Protein AF-A0A392N2V5-F1 (afdb_monomer)

Radius of gyration: 16.99 Å; Cα contacts (8 Å, |Δi|>4): 206; chains: 1; bounding box: 39×29×47 Å

Solvent-accessible surface area (backbone atoms only — not comparable to full-atom values): 10256 Å² total; per-residue (Å²): 120,97,86,76,66,58,69,70,50,38,55,68,47,34,65,60,34,50,50,44,43,71,38,83,87,46,57,60,72,55,22,25,51,20,27,49,47,48,39,54,40,34,78,75,40,57,81,58,56,56,70,80,69,42,34,61,54,48,32,56,48,56,69,48,82,54,63,64,37,26,41,25,40,39,58,31,46,36,57,48,33,72,75,51,34,87,67,38,62,76,33,51,60,43,42,43,54,51,45,47,34,41,75,68,58,52,95,63,59,71,92,50,37,56,86,84,37,53,37,44,68,46,50,32,42,41,40,57,39,52,60,51,53,78,77,75,79,55,66,66,58,41,49,55,40,50,55,41,45,51,50,46,66,74,67,64,70,90,63,92,50,64,69,47,35,53,46,48,48,51,36,40,54,39,43,50,52,36,50,52,52,60,55,75,76,112

Structure (mmCIF, N/CA/C/O backbone):
data_AF-A0A392N2V5-F1
#
_entry.id   AF-A0A392N2V5-F1
#
loop_
_atom_site.group_PDB
_atom_site.id
_atom_site.type_symbol
_atom_site.label_atom_id
_atom_site.label_alt_id
_atom_site.label_comp_id
_atom_site.label_asym_id
_atom_site.label_entity_id
_atom_site.label_seq_id
_atom_site.pdbx_PDB_ins_code
_atom_site.Cartn_x
_atom_site.Cartn_y
_atom_site.Cartn_z
_atom_site.occupancy
_atom_site.B_iso_or_equiv
_atom_site.auth_seq_id
_atom_site.auth_comp_id
_atom_site.auth_asym_id
_atom_site.auth_atom_id
_atom_site.pdbx_PDB_model_num
ATOM 1 N N . VAL A 1 1 ? 6.500 -11.346 21.369 1.00 4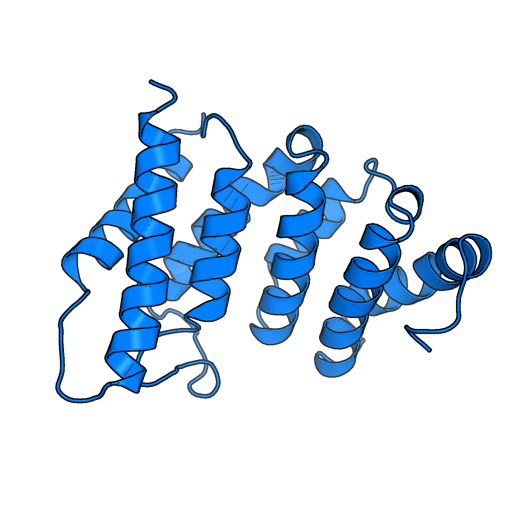3.78 1 VAL A N 1
ATOM 2 C CA . VAL A 1 1 ? 5.071 -11.030 21.633 1.00 43.78 1 VAL A CA 1
ATOM 3 C C . VAL A 1 1 ? 4.118 -11.628 20.586 1.00 43.78 1 VAL A C 1
ATOM 5 O O . VAL A 1 1 ? 3.138 -12.238 20.979 1.00 43.78 1 VAL A O 1
ATOM 8 N N . GLY A 1 2 ? 4.409 -11.581 19.275 1.00 42.94 2 GLY A N 1
ATOM 9 C CA . GLY A 1 2 ? 3.499 -12.073 18.212 1.00 42.94 2 GLY A CA 1
ATOM 10 C C . GLY A 1 2 ? 3.209 -13.589 18.116 1.00 42.94 2 GLY A C 1
ATOM 11 O O . GLY A 1 2 ? 2.444 -13.990 17.236 1.00 42.94 2 GLY A O 1
ATOM 12 N N . ASN A 1 3 ? 3.775 -14.423 18.999 1.00 52.38 3 ASN A N 1
ATOM 13 C CA . ASN A 1 3 ? 3.662 -15.888 18.927 1.00 52.38 3 ASN A CA 1
ATOM 14 C C . ASN A 1 3 ? 2.864 -16.535 20.079 1.00 52.38 3 ASN A C 1
ATOM 16 O O . ASN A 1 3 ? 2.634 -17.733 20.004 1.00 52.38 3 ASN A O 1
ATOM 20 N N . ILE A 1 4 ? 2.423 -15.786 21.104 1.00 56.72 4 ILE A N 1
ATOM 21 C CA . ILE A 1 4 ? 1.901 -16.382 22.361 1.00 56.72 4 ILE A CA 1
ATOM 22 C C . ILE A 1 4 ? 0.429 -16.020 22.663 1.00 56.72 4 ILE A C 1
ATOM 24 O O . ILE A 1 4 ? -0.243 -16.744 23.383 1.00 56.72 4 ILE A O 1
ATOM 28 N N . GLY A 1 5 ? -0.124 -14.949 22.089 1.00 54.75 5 GLY A N 1
ATOM 29 C CA . GLY A 1 5 ? -1.484 -14.508 22.422 1.00 54.75 5 GLY A CA 1
ATOM 30 C C . GLY A 1 5 ? -2.602 -15.254 21.685 1.00 54.75 5 GLY A C 1
ATOM 31 O O . GLY A 1 5 ? -2.575 -15.317 20.448 1.00 54.75 5 GLY A O 1
ATOM 32 N N . GLY A 1 6 ? -3.575 -15.771 22.445 1.00 71.81 6 GLY A N 1
ATOM 33 C CA . GLY A 1 6 ? -4.902 -16.186 21.968 1.00 71.81 6 GLY A CA 1
ATOM 34 C C . GLY A 1 6 ? -5.806 -14.993 21.611 1.00 71.81 6 GLY A C 1
ATOM 35 O O . GLY A 1 6 ? -5.334 -13.859 21.519 1.00 71.81 6 GLY A O 1
ATOM 36 N N . ARG A 1 7 ? -7.105 -15.245 21.399 1.00 78.31 7 ARG A N 1
ATOM 37 C CA . ARG A 1 7 ? -8.100 -14.244 20.961 1.00 78.31 7 ARG A CA 1
ATOM 38 C C . ARG A 1 7 ? -8.186 -13.023 21.895 1.00 78.31 7 ARG A C 1
ATOM 40 O O . ARG A 1 7 ? -8.035 -11.900 21.426 1.00 78.31 7 ARG A O 1
ATOM 47 N N . GLU A 1 8 ? -8.288 -13.252 23.202 1.00 80.00 8 GLU A N 1
ATOM 48 C CA . GLU A 1 8 ? -8.388 -12.203 24.238 1.00 80.00 8 GLU A CA 1
ATOM 49 C C . GLU A 1 8 ? -7.164 -11.274 24.273 1.00 80.00 8 GLU A C 1
ATOM 51 O O . GLU A 1 8 ? -7.268 -10.062 24.470 1.00 80.00 8 GLU A O 1
ATOM 56 N N . PHE A 1 9 ? -5.977 -11.836 24.030 1.00 79.56 9 PHE A N 1
ATOM 57 C CA . PHE A 1 9 ? -4.743 -11.058 23.955 1.00 79.56 9 PHE A CA 1
ATOM 58 C C . PHE A 1 9 ? -4.740 -10.134 22.733 1.00 79.56 9 PHE A C 1
ATOM 60 O O . PHE A 1 9 ? -4.271 -8.998 22.812 1.00 79.56 9 PHE A O 1
ATOM 67 N N . ALA A 1 10 ? -5.255 -10.612 21.595 1.00 81.31 10 ALA A N 1
ATOM 68 C CA . ALA A 1 10 ? -5.358 -9.805 20.386 1.00 81.31 10 ALA A CA 1
ATOM 69 C C . ALA A 1 10 ? -6.343 -8.642 20.563 1.00 81.31 10 ALA A C 1
ATOM 71 O O . ALA A 1 10 ? -6.026 -7.524 20.162 1.00 81.31 10 ALA A O 1
ATOM 72 N N . GLU A 1 11 ? -7.483 -8.896 21.204 1.00 85.38 11 GLU A N 1
ATOM 73 C CA . GLU A 1 11 ? -8.505 -7.885 21.507 1.00 85.38 11 GLU A CA 1
ATOM 74 C C . GLU A 1 11 ? -7.969 -6.817 22.465 1.00 85.38 11 GLU A C 1
ATOM 76 O O . GLU A 1 11 ? -8.145 -5.626 22.224 1.00 85.38 11 GLU A O 1
ATOM 81 N N . SER A 1 12 ? -7.219 -7.231 23.489 1.00 88.81 12 SER A N 1
ATOM 82 C CA . SER A 1 12 ? -6.655 -6.315 24.486 1.00 88.81 12 SER A CA 1
ATOM 83 C C . SER A 1 12 ? -5.531 -5.431 23.929 1.00 88.81 12 SER A C 1
ATOM 85 O O . SER A 1 12 ? -5.415 -4.269 24.306 1.00 88.81 12 SER A O 1
ATOM 87 N N . LEU A 1 13 ? -4.690 -5.957 23.028 1.00 90.69 13 LEU A N 1
ATOM 88 C CA . LEU A 1 13 ? -3.529 -5.231 22.493 1.00 90.69 13 LEU A CA 1
ATOM 89 C C . LEU A 1 13 ? -3.872 -4.334 21.291 1.00 90.69 13 LEU A C 1
ATOM 91 O O . LEU A 1 13 ? -3.158 -3.367 21.010 1.00 90.69 13 LEU A O 1
ATOM 95 N N . ALA A 1 14 ? -4.929 -4.660 20.544 1.00 92.75 14 ALA A N 1
ATOM 96 C CA . ALA A 1 14 ? -5.257 -3.961 19.308 1.00 92.75 14 ALA A CA 1
ATOM 97 C C . ALA A 1 14 ? -5.433 -2.439 19.481 1.00 92.75 14 ALA A C 1
ATOM 99 O O . ALA A 1 14 ? -4.819 -1.718 18.692 1.00 92.75 14 ALA A O 1
ATOM 100 N N . PRO A 1 15 ? -6.154 -1.912 20.493 1.00 94.38 15 PRO A N 1
ATOM 101 C CA . PRO A 1 15 ? -6.329 -0.467 20.661 1.00 94.38 15 PRO A CA 1
ATOM 102 C C . PRO A 1 15 ? -5.004 0.302 20.773 1.00 94.38 15 PRO A C 1
ATOM 104 O O . PRO A 1 15 ? -4.825 1.331 20.117 1.00 94.38 15 PRO A O 1
ATOM 107 N N . ASP A 1 16 ? -4.037 -0.227 21.526 1.00 95.44 16 ASP A N 1
ATOM 108 C CA . ASP A 1 16 ? -2.719 0.396 21.686 1.00 95.44 16 ASP A CA 1
ATOM 109 C C . ASP A 1 16 ? -1.913 0.367 20.387 1.00 95.44 16 ASP A C 1
ATOM 111 O O . ASP A 1 16 ? -1.288 1.359 20.001 1.00 95.44 16 ASP A O 1
ATOM 115 N N . VAL A 1 17 ? -1.956 -0.753 19.662 1.00 96.75 17 VAL A N 1
ATOM 116 C CA . VAL A 1 17 ? -1.282 -0.883 18.363 1.00 96.75 17 VAL A CA 1
ATOM 117 C C . VAL A 1 17 ? -1.879 0.089 17.344 1.00 96.75 17 VAL A C 1
ATOM 119 O O . VAL A 1 17 ? -1.135 0.749 16.616 1.00 96.75 17 VAL A O 1
ATOM 122 N N . GLN A 1 18 ? -3.205 0.221 17.314 1.00 95.75 18 GLN A N 1
ATOM 123 C CA . GLN A 1 18 ? -3.901 1.178 16.457 1.00 95.75 18 GLN A CA 1
ATOM 124 C C . GLN A 1 18 ? -3.504 2.619 16.799 1.00 95.75 18 GLN A C 1
ATOM 126 O O . GLN A 1 18 ? -3.165 3.392 15.902 1.00 95.75 18 GLN A O 1
ATOM 131 N N . LYS A 1 19 ? -3.456 2.968 18.089 1.00 96.12 19 LYS A N 1
ATOM 132 C CA . LYS A 1 19 ? -3.013 4.288 18.558 1.00 96.12 19 LYS A CA 1
ATOM 133 C C . LYS A 1 19 ? -1.583 4.604 18.113 1.00 96.12 19 LYS A C 1
ATOM 135 O O . LYS A 1 19 ? -1.325 5.702 17.623 1.00 96.12 19 LYS A O 1
ATOM 140 N N . LEU A 1 20 ? -0.663 3.646 18.233 1.00 97.62 20 LEU A N 1
ATOM 141 C CA . LEU A 1 20 ? 0.725 3.805 17.781 1.00 97.62 20 LEU A CA 1
ATOM 142 C C . LEU A 1 20 ? 0.836 3.993 16.263 1.00 97.62 20 LEU A C 1
ATOM 144 O O . LEU A 1 20 ? 1.689 4.750 15.807 1.00 97.62 20 LEU A O 1
ATOM 148 N N . LEU A 1 21 ? -0.002 3.311 15.479 1.00 97.75 21 LEU A N 1
ATOM 149 C CA . LEU A 1 21 ? -0.019 3.428 14.020 1.00 97.75 21 LEU A CA 1
ATOM 150 C C . LEU A 1 21 ? -0.546 4.793 13.552 1.00 97.75 21 LEU A C 1
ATOM 152 O O . LEU A 1 21 ? 0.035 5.406 12.651 1.00 97.75 21 LEU A O 1
ATOM 156 N N . LEU A 1 22 ? -1.634 5.262 14.164 1.00 95.75 22 LEU A N 1
ATOM 157 C CA . LEU A 1 22 ? -2.334 6.491 13.775 1.00 95.75 22 LEU A CA 1
ATOM 158 C C . LEU A 1 22 ? -1.672 7.761 14.318 1.00 95.75 22 LEU A C 1
ATOM 160 O O . LEU A 1 22 ? -1.885 8.844 13.782 1.00 95.75 22 LEU A O 1
ATOM 164 N N . SER A 1 23 ? -0.852 7.646 15.362 1.00 94.44 23 SER A N 1
ATOM 165 C CA . SER A 1 23 ? -0.162 8.794 15.942 1.00 94.44 23 SER A CA 1
ATOM 166 C C . SER A 1 23 ? 0.933 9.332 15.016 1.00 94.44 23 SER A C 1
ATOM 168 O O . SER A 1 23 ? 1.950 8.674 14.778 1.00 94.44 23 SER A O 1
ATOM 170 N N . SER A 1 24 ? 0.772 10.574 14.557 1.00 88.12 24 SER A N 1
ATOM 171 C CA . SER A 1 24 ? 1.775 11.289 13.756 1.00 88.12 24 SER A CA 1
ATOM 172 C C . SER A 1 24 ? 3.044 11.644 14.542 1.00 88.12 24 SER A C 1
ATOM 174 O O . SER A 1 24 ? 4.093 11.860 13.940 1.00 88.12 24 SER A O 1
ATOM 176 N N . SER A 1 25 ? 2.988 11.654 15.880 1.00 91.81 25 SER A N 1
ATOM 177 C CA . SER A 1 25 ? 4.157 11.885 16.741 1.00 91.81 25 SER A CA 1
ATOM 178 C C . SER A 1 25 ? 5.032 10.639 16.914 1.00 91.81 25 SER A C 1
ATOM 180 O O . SER A 1 25 ? 6.173 10.730 17.377 1.00 91.81 25 SER A O 1
ATOM 182 N N . CYS A 1 26 ? 4.532 9.457 16.539 1.00 95.25 26 CYS A N 1
ATOM 183 C CA . CYS A 1 26 ? 5.306 8.227 16.611 1.00 95.25 26 CYS A CA 1
ATOM 184 C C . CYS A 1 26 ? 6.351 8.163 15.493 1.00 95.25 26 CYS A C 1
ATOM 186 O O . CYS A 1 26 ? 6.078 8.428 14.323 1.00 95.25 26 CYS A O 1
ATOM 188 N N . ARG A 1 27 ? 7.562 7.715 15.848 1.00 96.94 27 ARG A N 1
ATOM 189 C CA . ARG A 1 27 ? 8.648 7.509 14.880 1.00 96.94 27 ARG A CA 1
ATOM 190 C C . ARG A 1 27 ? 8.198 6.547 13.767 1.00 96.94 27 ARG A C 1
ATOM 192 O O . ARG A 1 27 ? 7.590 5.521 14.091 1.00 96.94 27 ARG A O 1
ATOM 199 N N . PRO A 1 28 ? 8.587 6.763 12.495 1.00 96.88 28 PRO A N 1
ATOM 200 C CA . PRO A 1 28 ? 8.190 5.892 11.386 1.00 96.88 28 PRO A CA 1
ATOM 201 C C . PRO A 1 28 ? 8.480 4.406 11.623 1.00 96.88 28 PRO A C 1
ATOM 203 O O . PRO A 1 28 ? 7.663 3.554 11.292 1.00 96.88 28 PRO A O 1
ATOM 206 N N . LEU A 1 29 ? 9.606 4.071 12.263 1.00 96.94 29 LEU A N 1
ATOM 207 C CA . LEU A 1 29 ? 9.945 2.688 12.620 1.00 96.94 29 LEU A CA 1
ATOM 208 C C . LEU A 1 29 ? 8.887 2.022 13.519 1.00 96.94 29 LEU A C 1
ATOM 210 O O . LEU A 1 29 ? 8.590 0.840 13.347 1.00 96.94 29 LEU A O 1
ATOM 214 N N . VAL A 1 30 ? 8.324 2.766 14.475 1.00 98.06 30 VAL A N 1
ATOM 215 C CA . VAL A 1 30 ? 7.276 2.268 15.378 1.00 98.06 30 VAL A CA 1
ATOM 216 C C . VAL A 1 30 ? 5.986 2.061 14.598 1.00 98.06 30 VAL A C 1
ATOM 218 O O . VAL A 1 30 ? 5.392 0.993 14.697 1.00 98.06 30 VAL A O 1
ATOM 221 N N . ARG A 1 31 ? 5.608 3.023 13.751 1.00 98.31 31 ARG A N 1
ATOM 222 C CA . ARG A 1 31 ? 4.402 2.947 12.915 1.00 98.31 31 ARG A CA 1
ATOM 223 C C . ARG A 1 31 ? 4.455 1.769 11.935 1.00 98.31 31 ARG A C 1
ATOM 225 O O . ARG A 1 31 ? 3.492 1.016 11.845 1.00 98.31 31 ARG A O 1
ATOM 232 N N . LYS A 1 32 ? 5.617 1.517 11.314 1.00 98.00 32 LYS A N 1
ATOM 233 C CA . LYS A 1 32 ? 5.871 0.332 10.465 1.00 98.00 32 LYS A CA 1
ATOM 234 C C . LYS A 1 32 ? 5.591 -0.973 11.207 1.00 98.00 32 LYS A C 1
ATOM 236 O O . LYS A 1 32 ? 4.885 -1.853 10.714 1.00 98.00 32 LYS A O 1
ATOM 241 N N . LYS A 1 33 ? 6.140 -1.096 12.419 1.00 98.06 33 LYS A N 1
ATOM 242 C CA . LYS A 1 33 ? 5.932 -2.269 13.276 1.00 98.06 33 LYS A CA 1
ATOM 243 C C . LYS A 1 33 ? 4.486 -2.373 13.754 1.00 98.06 33 LYS A C 1
ATOM 245 O O . LYS A 1 33 ? 3.964 -3.480 13.796 1.00 98.06 33 LYS A O 1
ATOM 250 N N . ALA A 1 34 ? 3.840 -1.253 14.071 1.00 98.19 34 ALA A N 1
ATOM 251 C CA . ALA A 1 34 ? 2.447 -1.213 14.493 1.00 98.19 34 ALA A CA 1
ATOM 252 C C . ALA A 1 34 ? 1.502 -1.677 13.372 1.00 98.19 34 ALA A C 1
ATOM 254 O O . ALA A 1 34 ? 0.671 -2.540 13.625 1.00 98.19 34 ALA A O 1
ATOM 255 N N . ALA A 1 35 ? 1.690 -1.222 12.128 1.00 98.31 35 ALA A N 1
ATOM 256 C CA . ALA A 1 35 ? 0.912 -1.687 10.974 1.00 98.31 35 ALA A CA 1
ATOM 257 C C . ALA A 1 35 ? 1.029 -3.204 10.758 1.00 98.31 35 ALA A C 1
ATOM 259 O O . ALA A 1 35 ? 0.023 -3.896 10.616 1.00 98.31 35 ALA A O 1
ATOM 260 N N . LEU A 1 36 ? 2.251 -3.748 10.786 1.00 98.06 36 LEU A N 1
ATOM 261 C CA . LEU A 1 36 ? 2.466 -5.191 10.623 1.00 98.06 36 LEU A CA 1
ATOM 262 C C . LEU A 1 36 ? 1.986 -6.002 11.837 1.00 98.06 36 LEU A C 1
ATOM 264 O O . LEU A 1 36 ? 1.532 -7.136 11.678 1.00 98.06 36 LEU A O 1
ATOM 268 N N . CYS A 1 37 ? 2.063 -5.432 13.041 1.00 97.00 37 CYS A N 1
ATOM 269 C CA . CYS A 1 37 ? 1.490 -6.024 14.244 1.00 97.00 37 CYS A CA 1
ATOM 270 C C . CYS A 1 37 ? -0.036 -6.097 14.128 1.00 97.00 37 CYS A C 1
ATOM 272 O O . CYS A 1 37 ? -0.596 -7.175 14.293 1.00 97.00 37 CYS A O 1
ATOM 274 N N . LEU A 1 38 ? -0.693 -4.996 13.749 1.00 97.00 38 LEU A N 1
ATOM 275 C CA . LEU A 1 38 ? -2.139 -4.944 13.543 1.00 97.00 38 LEU A CA 1
ATOM 276 C C . LEU A 1 38 ? -2.580 -5.929 12.461 1.00 97.00 38 LEU A C 1
ATOM 278 O O . LEU A 1 38 ? -3.521 -6.677 12.680 1.00 97.00 38 LEU A O 1
ATOM 282 N N . LEU A 1 39 ? -1.841 -6.024 11.351 1.00 96.75 39 LEU A N 1
ATOM 283 C CA . LEU A 1 39 ? -2.058 -7.045 10.323 1.00 96.75 39 LEU A CA 1
ATOM 284 C C . LEU A 1 39 ? -1.993 -8.470 10.900 1.00 96.75 39 LEU A C 1
ATOM 286 O O . LEU A 1 39 ? -2.805 -9.327 10.549 1.00 96.75 39 LEU A O 1
ATOM 290 N N . ARG A 1 40 ? -1.023 -8.754 11.778 1.00 94.88 40 ARG A N 1
ATOM 291 C CA . ARG A 1 40 ? -0.899 -10.068 12.425 1.00 94.88 40 ARG A CA 1
ATOM 292 C C . ARG A 1 40 ? -2.053 -10.342 13.389 1.00 94.88 40 ARG A C 1
ATOM 294 O O . ARG A 1 40 ? -2.511 -11.482 13.422 1.00 94.88 40 ARG A O 1
ATOM 301 N N . LEU A 1 41 ? -2.495 -9.341 14.152 1.00 93.88 41 LEU A N 1
ATOM 302 C CA . LEU A 1 41 ? -3.652 -9.448 15.044 1.00 93.88 41 LEU A CA 1
ATOM 303 C C . LEU A 1 41 ? -4.933 -9.685 14.238 1.00 93.88 41 LEU A C 1
ATOM 305 O O . LEU A 1 41 ? -5.624 -10.662 14.497 1.00 93.88 41 LEU A O 1
ATOM 309 N N . TYR A 1 42 ? -5.167 -8.882 13.200 1.00 93.88 42 TYR A N 1
ATOM 310 C CA . TYR A 1 42 ? -6.316 -8.984 12.301 1.00 93.88 42 TYR A CA 1
ATOM 311 C C . TYR A 1 42 ? -6.433 -10.367 11.652 1.00 93.88 42 TYR A C 1
ATOM 313 O O . TYR A 1 42 ? -7.479 -11.000 11.702 1.00 93.88 42 TYR A O 1
ATOM 321 N N . ARG A 1 43 ? -5.327 -10.908 11.126 1.00 92.50 43 ARG A N 1
ATOM 322 C CA . ARG A 1 43 ? -5.313 -12.264 10.545 1.00 92.50 43 ARG A CA 1
ATOM 323 C C . ARG A 1 43 ? -5.637 -13.376 11.546 1.00 92.50 43 ARG A C 1
ATOM 325 O O . ARG A 1 43 ? -5.988 -14.469 11.121 1.00 92.50 43 ARG A O 1
ATOM 332 N N . LYS A 1 44 ? -5.437 -13.142 12.846 1.00 91.31 44 LYS A N 1
ATOM 333 C CA . LYS A 1 44 ? -5.792 -14.099 13.904 1.00 91.31 44 LYS A CA 1
ATOM 334 C C . LYS A 1 44 ? -7.216 -13.896 14.418 1.00 91.31 44 LYS A C 1
ATOM 336 O O . LYS A 1 44 ? -7.851 -14.870 14.799 1.00 91.31 44 LYS A O 1
ATOM 341 N N . ASN A 1 45 ? -7.665 -12.650 14.484 1.00 90.75 45 ASN A N 1
ATOM 342 C CA . ASN A 1 45 ? -8.979 -12.262 14.964 1.00 90.75 45 ASN A CA 1
ATOM 343 C C . ASN A 1 45 ? -9.445 -11.022 14.178 1.00 90.75 45 ASN A C 1
ATOM 345 O O . ASN A 1 45 ? -9.015 -9.918 14.518 1.00 90.75 45 ASN A O 1
ATOM 349 N N . PRO A 1 46 ? -10.272 -11.182 13.129 1.00 90.50 46 PRO A N 1
ATOM 350 C CA . PRO A 1 46 ? -10.742 -10.063 12.311 1.00 90.50 46 PRO A CA 1
ATOM 351 C C . PRO A 1 46 ? -11.472 -8.977 13.112 1.00 90.50 46 PRO A C 1
ATOM 353 O O . PRO A 1 46 ? -11.341 -7.798 12.788 1.00 90.50 46 PRO A O 1
ATOM 356 N N . ASP A 1 47 ? -12.129 -9.356 14.214 1.00 88.56 47 ASP A N 1
ATOM 357 C CA . ASP A 1 47 ? -12.934 -8.471 15.070 1.00 88.56 47 ASP A CA 1
ATOM 358 C C . ASP A 1 47 ? -12.114 -7.350 15.738 1.00 88.56 47 ASP A C 1
ATOM 360 O O . ASP A 1 47 ? -12.664 -6.352 16.200 1.00 88.56 47 ASP A O 1
ATOM 364 N N . VAL A 1 48 ? -10.779 -7.462 15.762 1.00 90.00 48 VAL A N 1
ATOM 365 C CA . VAL A 1 48 ? -9.896 -6.414 16.308 1.00 90.00 48 VAL A CA 1
ATOM 366 C C . VAL A 1 48 ? -9.865 -5.142 15.457 1.00 90.00 48 VAL A C 1
ATOM 368 O O . VAL A 1 48 ? -9.366 -4.110 15.909 1.00 90.00 48 VAL A O 1
ATOM 371 N N . VAL A 1 49 ? -10.357 -5.208 14.219 1.00 88.75 49 VAL A N 1
ATOM 372 C CA . VAL A 1 49 ? -10.515 -4.071 13.311 1.00 88.75 49 VAL A CA 1
ATOM 373 C C . VAL A 1 49 ? -11.999 -3.951 12.986 1.00 88.75 49 VAL A C 1
ATOM 375 O O . VAL A 1 49 ? -12.507 -4.657 12.122 1.00 88.75 49 VAL A O 1
ATOM 378 N N . ASN A 1 50 ? -12.695 -3.043 13.675 1.00 81.62 50 ASN A N 1
ATOM 379 C CA . ASN A 1 50 ? -14.061 -2.698 13.295 1.00 81.62 50 ASN A CA 1
ATOM 380 C C . ASN A 1 50 ? -14.033 -1.969 11.948 1.00 81.62 50 ASN A C 1
ATOM 382 O O . ASN A 1 50 ? -13.317 -0.979 11.806 1.00 81.62 50 ASN A O 1
ATOM 386 N N . VAL A 1 51 ? -14.801 -2.471 10.984 1.00 73.94 51 VAL A N 1
ATOM 387 C CA . VAL A 1 51 ? -14.971 -1.883 9.653 1.00 73.94 51 VAL A CA 1
ATOM 388 C C . VAL A 1 51 ? -15.415 -0.419 9.760 1.00 73.94 51 VAL A C 1
ATOM 390 O O . VAL A 1 51 ? -14.850 0.448 9.082 1.00 73.94 51 VAL A O 1
ATOM 393 N N . ASP A 1 52 ? -16.338 -0.129 10.681 1.00 73.19 52 ASP A N 1
ATOM 394 C CA . ASP A 1 52 ? -16.828 1.220 10.946 1.00 73.19 52 ASP A CA 1
ATOM 395 C C . ASP A 1 52 ? -15.701 2.105 11.500 1.00 73.19 52 ASP A C 1
ATOM 397 O O . ASP A 1 52 ? -15.129 1.869 12.569 1.00 73.19 52 ASP A O 1
ATOM 401 N N . GLY A 1 53 ? -15.350 3.144 10.742 1.00 80.12 53 GLY A N 1
ATOM 402 C CA . GLY A 1 53 ? -14.301 4.109 11.079 1.00 80.12 53 GLY A CA 1
ATOM 403 C C . GLY A 1 53 ? -12.879 3.698 10.681 1.00 80.12 53 GLY A C 1
ATOM 404 O O . GLY A 1 53 ? -12.010 4.570 10.585 1.00 80.12 53 GLY A O 1
ATOM 405 N N . TRP A 1 54 ? -12.605 2.419 10.387 1.00 90.38 54 TRP A N 1
ATOM 406 C CA . TRP A 1 54 ? -11.294 2.040 9.841 1.00 90.38 54 TRP A CA 1
ATOM 407 C C . TRP A 1 54 ? -11.128 2.375 8.368 1.00 90.38 54 TRP A C 1
ATOM 409 O O . TRP A 1 54 ? -9.996 2.597 7.949 1.00 90.38 54 TRP A O 1
ATOM 419 N N . ALA A 1 55 ? -12.210 2.475 7.599 1.00 92.25 55 ALA A N 1
ATOM 420 C CA . ALA A 1 55 ? -12.155 2.943 6.216 1.00 92.25 55 ALA A CA 1
ATOM 421 C C . ALA A 1 55 ? -11.443 4.305 6.094 1.00 92.25 55 ALA A C 1
ATOM 423 O O . ALA A 1 55 ? -10.444 4.427 5.382 1.00 92.25 55 ALA A O 1
ATOM 424 N N . ASP A 1 56 ? -11.884 5.300 6.868 1.00 93.25 56 ASP A N 1
ATOM 425 C CA . ASP A 1 56 ? -11.319 6.655 6.841 1.00 93.25 56 ASP A CA 1
ATOM 426 C C . ASP A 1 56 ? -9.889 6.701 7.378 1.00 93.25 56 ASP A C 1
ATOM 428 O O . ASP A 1 56 ? -9.005 7.325 6.789 1.00 93.25 56 ASP A O 1
ATOM 432 N N . ARG A 1 57 ? -9.632 5.994 8.484 1.00 95.88 57 ARG A N 1
ATOM 433 C CA . ARG A 1 57 ? -8.286 5.875 9.063 1.00 95.88 57 ARG A CA 1
ATOM 434 C C . ARG A 1 57 ? -7.315 5.217 8.085 1.00 95.88 57 ARG A C 1
ATOM 436 O O . ARG A 1 57 ? -6.166 5.641 7.981 1.00 95.88 57 ARG A O 1
ATOM 443 N N . MET A 1 58 ? -7.764 4.195 7.358 1.00 97.44 58 MET A N 1
ATOM 444 C CA . MET A 1 58 ? -6.962 3.535 6.336 1.00 97.44 58 MET A CA 1
ATOM 445 C C . MET A 1 58 ? -6.692 4.495 5.176 1.00 97.44 58 MET A C 1
ATOM 447 O O . MET A 1 58 ? -5.535 4.659 4.803 1.00 97.44 58 MET A O 1
ATOM 451 N N . ALA A 1 59 ? -7.702 5.212 4.678 1.00 96.50 59 ALA A N 1
ATOM 452 C CA . ALA A 1 59 ? -7.515 6.208 3.623 1.00 96.50 59 ALA A CA 1
ATOM 453 C C . ALA A 1 59 ? -6.484 7.287 4.015 1.00 96.50 59 ALA A C 1
ATOM 455 O O . ALA A 1 59 ? -5.621 7.625 3.206 1.00 96.50 59 ALA A O 1
ATOM 456 N N . GLN A 1 60 ? -6.505 7.760 5.268 1.00 96.31 60 GLN A N 1
ATOM 457 C CA . GLN A 1 60 ? -5.500 8.689 5.806 1.00 96.31 60 GLN A CA 1
ATOM 458 C C . GLN A 1 60 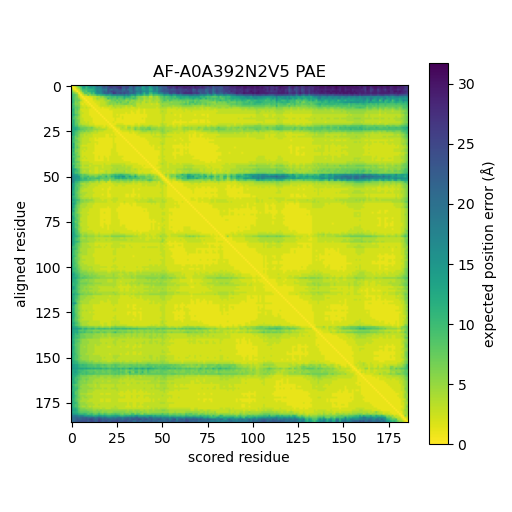? -4.092 8.076 5.854 1.00 96.31 60 GLN A C 1
ATOM 460 O O . GLN A 1 60 ? -3.119 8.724 5.474 1.00 96.31 60 GLN A O 1
ATOM 465 N N . LEU A 1 61 ? -3.955 6.811 6.271 1.00 97.62 61 LEU A N 1
ATOM 466 C CA . LEU A 1 61 ? -2.663 6.110 6.278 1.00 97.62 61 LEU A CA 1
ATOM 467 C C . LEU A 1 61 ? -2.072 5.915 4.870 1.00 97.62 61 LEU A C 1
ATOM 469 O O . LEU A 1 61 ? -0.864 5.703 4.748 1.00 97.62 61 LEU A O 1
ATOM 473 N N . LEU A 1 62 ? -2.890 5.968 3.815 1.00 98.06 62 LEU A N 1
ATOM 474 C CA . LEU A 1 62 ? -2.422 5.900 2.427 1.00 98.06 62 LEU A CA 1
ATOM 475 C C . LEU A 1 62 ? -1.899 7.244 1.894 1.00 98.06 62 LEU A C 1
ATOM 477 O O . LEU A 1 62 ? -1.240 7.259 0.857 1.00 98.06 62 LEU A O 1
ATOM 481 N N . ASP A 1 63 ? -2.116 8.352 2.611 1.00 95.88 63 ASP A N 1
ATOM 482 C CA . ASP A 1 63 ? -1.510 9.657 2.303 1.00 95.88 63 ASP A CA 1
ATOM 483 C C . ASP A 1 63 ? -0.085 9.811 2.885 1.00 95.88 63 ASP A C 1
ATOM 485 O O . ASP A 1 63 ? 0.558 10.852 2.715 1.00 95.88 63 ASP A O 1
ATOM 489 N N . GLU A 1 64 ? 0.442 8.780 3.554 1.00 95.06 64 GLU A N 1
ATOM 490 C CA . GLU A 1 64 ? 1.770 8.802 4.167 1.00 95.06 64 GLU A CA 1
ATOM 491 C C . GLU A 1 64 ? 2.899 9.081 3.163 1.00 95.06 64 GLU A C 1
ATOM 493 O O . GLU A 1 64 ? 2.997 8.495 2.076 1.00 95.06 64 GLU A O 1
ATOM 498 N N . ARG A 1 65 ? 3.809 9.976 3.567 1.00 94.00 65 ARG A N 1
ATOM 499 C CA . ARG A 1 65 ? 5.021 10.295 2.797 1.00 94.00 65 ARG A CA 1
ATOM 500 C C . ARG A 1 65 ? 6.162 9.323 3.081 1.00 94.00 65 ARG A C 1
ATOM 502 O O . ARG A 1 65 ? 6.934 9.033 2.173 1.00 94.00 65 ARG A O 1
ATOM 509 N N . ASP A 1 66 ? 6.269 8.796 4.306 1.00 96.75 66 ASP A N 1
ATOM 510 C CA . ASP A 1 66 ? 7.261 7.757 4.604 1.00 96.75 66 ASP A CA 1
ATOM 511 C C . ASP A 1 66 ? 6.862 6.459 3.892 1.00 96.75 66 ASP A C 1
ATOM 513 O O . ASP A 1 66 ? 5.903 5.781 4.269 1.00 96.75 66 ASP A O 1
ATOM 517 N N . LEU A 1 67 ? 7.624 6.098 2.857 1.00 97.69 67 LEU A N 1
ATOM 518 C CA . LEU A 1 67 ? 7.327 4.943 2.009 1.00 97.69 67 LEU A CA 1
ATOM 519 C C . LEU A 1 67 ? 7.368 3.614 2.765 1.00 97.69 67 LEU A C 1
ATOM 521 O O . LEU A 1 67 ? 6.697 2.664 2.367 1.00 97.69 67 LEU A O 1
ATOM 525 N N . GLY A 1 68 ? 8.099 3.523 3.875 1.00 97.94 68 GLY A N 1
ATOM 526 C CA . GLY A 1 68 ? 8.102 2.329 4.708 1.00 97.94 68 GLY A CA 1
ATOM 527 C C . GLY A 1 68 ? 6.810 2.194 5.510 1.00 97.94 68 GLY A C 1
ATOM 528 O O . GLY A 1 68 ? 6.260 1.094 5.572 1.00 97.94 68 GLY A O 1
ATOM 529 N N . VAL A 1 69 ? 6.307 3.293 6.088 1.00 98.31 69 VAL A N 1
ATOM 530 C CA . VAL A 1 69 ? 4.998 3.316 6.762 1.00 98.31 69 VAL A CA 1
ATOM 531 C C . VAL A 1 69 ? 3.928 2.979 5.735 1.00 98.31 69 VAL A C 1
ATOM 533 O O . VAL A 1 69 ? 3.189 2.019 5.940 1.00 98.31 69 VAL A O 1
ATOM 536 N N . LEU A 1 70 ? 3.939 3.648 4.580 1.00 98.56 70 LEU A N 1
ATOM 537 C CA . LEU A 1 70 ? 3.008 3.380 3.487 1.00 98.56 70 LEU A CA 1
ATOM 538 C C . LEU A 1 70 ? 3.053 1.914 3.022 1.00 98.56 70 LEU A C 1
ATOM 540 O O . LEU A 1 70 ? 2.010 1.292 2.867 1.00 98.56 70 LEU A O 1
ATOM 544 N N . THR A 1 71 ? 4.237 1.309 2.881 1.00 98.69 71 THR A N 1
ATOM 545 C CA . THR A 1 71 ? 4.383 -0.113 2.499 1.00 98.69 71 THR A CA 1
ATOM 546 C C . THR A 1 71 ? 3.784 -1.065 3.535 1.00 98.69 71 THR A C 1
ATOM 548 O O . THR A 1 71 ? 3.140 -2.064 3.185 1.00 98.69 71 THR A O 1
ATOM 551 N N . SER A 1 72 ? 3.980 -0.776 4.822 1.00 98.69 72 SER A N 1
ATOM 552 C CA . SER A 1 72 ? 3.392 -1.572 5.902 1.00 98.69 72 SER A CA 1
ATOM 553 C C . SER A 1 72 ? 1.870 -1.399 5.990 1.00 98.69 72 SER A C 1
ATOM 555 O O . SER A 1 72 ? 1.158 -2.397 6.091 1.00 98.69 72 SER A O 1
ATOM 557 N N . SER A 1 73 ? 1.372 -0.170 5.832 1.00 98.50 73 SER A N 1
ATOM 558 C CA . SER A 1 73 ? -0.050 0.178 5.752 1.00 98.50 73 SER A CA 1
ATOM 559 C C . SER A 1 73 ? -0.730 -0.463 4.543 1.00 98.50 73 SER A C 1
ATOM 561 O O . SER A 1 73 ? -1.808 -1.025 4.678 1.00 98.50 73 SER A O 1
ATOM 563 N N . MET A 1 74 ? -0.076 -0.487 3.379 1.00 98.75 74 MET A N 1
ATOM 564 C CA . MET A 1 74 ? -0.581 -1.168 2.184 1.00 98.75 74 MET A CA 1
ATOM 565 C C . MET A 1 74 ? -0.688 -2.683 2.404 1.00 98.75 74 MET A C 1
ATOM 567 O O . MET A 1 74 ? -1.620 -3.320 1.931 1.00 98.75 74 MET A O 1
ATOM 571 N N . SER A 1 75 ? 0.236 -3.278 3.168 1.00 98.62 75 SER A N 1
ATOM 572 C CA . SER A 1 75 ? 0.141 -4.701 3.529 1.00 98.62 75 SER A CA 1
ATOM 573 C C . SER A 1 75 ? -1.052 -4.991 4.446 1.00 98.62 75 SER A C 1
ATOM 575 O O . SER A 1 75 ? -1.639 -6.067 4.338 1.00 98.62 75 SER A O 1
ATOM 577 N N . LEU A 1 76 ? -1.400 -4.052 5.334 1.00 98.31 76 LEU A N 1
ATOM 578 C CA . LEU A 1 76 ? -2.628 -4.112 6.124 1.00 98.31 76 LEU A CA 1
ATOM 579 C C . LEU A 1 76 ? -3.859 -3.956 5.223 1.00 98.31 76 LEU A C 1
ATOM 581 O O . LEU A 1 76 ? -4.731 -4.818 5.273 1.00 9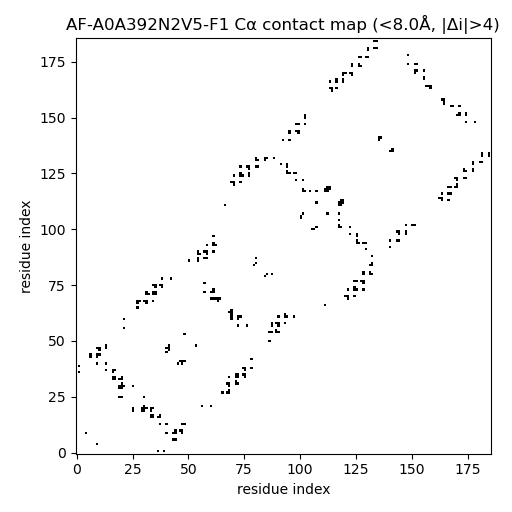8.31 76 LEU A O 1
ATOM 585 N N . LEU A 1 77 ? -3.884 -2.939 4.352 1.00 98.44 77 LEU A N 1
ATOM 586 C CA . LEU A 1 77 ? -4.978 -2.708 3.405 1.00 98.44 77 LEU A CA 1
ATOM 587 C C . LEU A 1 77 ? -5.277 -3.960 2.583 1.00 98.44 77 LEU A C 1
ATOM 589 O O . LEU A 1 77 ? -6.424 -4.376 2.558 1.00 98.44 77 LEU A O 1
ATOM 593 N N . VAL A 1 78 ? -4.261 -4.591 1.977 1.00 98.56 78 VAL A N 1
ATOM 594 C CA . VAL A 1 78 ? -4.426 -5.826 1.188 1.00 98.56 78 VAL A CA 1
ATOM 595 C C . VAL A 1 78 ? -5.193 -6.899 1.968 1.00 98.56 78 VAL A C 1
ATOM 597 O O . VAL A 1 78 ? -6.036 -7.572 1.391 1.00 98.56 78 VAL A O 1
ATOM 600 N N . ALA A 1 79 ? -4.929 -7.060 3.269 1.00 97.69 79 ALA A N 1
ATOM 601 C CA . ALA A 1 79 ? -5.659 -8.026 4.088 1.00 97.69 79 ALA A CA 1
ATOM 602 C C . ALA A 1 79 ? -7.101 -7.582 4.372 1.00 97.69 79 ALA A C 1
ATOM 604 O O . ALA A 1 79 ? -8.007 -8.406 4.310 1.00 97.69 79 ALA A O 1
ATOM 605 N N . LEU A 1 80 ? -7.319 -6.294 4.640 1.00 96.94 80 LEU A N 1
ATOM 606 C CA . LEU A 1 80 ? -8.652 -5.746 4.895 1.00 96.94 80 LEU A CA 1
ATOM 607 C C . LEU A 1 80 ? -9.556 -5.860 3.660 1.00 96.94 80 LEU A C 1
ATOM 609 O O . LEU A 1 80 ? -10.656 -6.400 3.751 1.00 96.94 80 LEU A O 1
ATOM 613 N N . VAL A 1 81 ? -9.072 -5.435 2.489 1.00 97.00 81 VAL A N 1
ATOM 614 C CA . VAL A 1 81 ? -9.856 -5.495 1.244 1.00 97.00 81 VAL A CA 1
ATOM 615 C C . VAL A 1 81 ? -10.065 -6.923 0.752 1.00 97.00 81 VAL A C 1
ATOM 617 O O . VAL A 1 81 ? -11.074 -7.191 0.113 1.00 97.00 81 VAL A O 1
ATOM 620 N N . SER A 1 82 ? -9.174 -7.858 1.107 1.00 95.94 82 SER A N 1
ATOM 621 C CA . SER A 1 82 ? -9.378 -9.280 0.802 1.00 95.94 82 SER A CA 1
ATOM 622 C C . SER A 1 82 ? -10.544 -9.914 1.554 1.00 95.94 82 SER A C 1
ATOM 624 O O . SER A 1 82 ? -11.038 -10.955 1.134 1.00 95.94 82 SER A O 1
ATOM 626 N N . ASN A 1 83 ? -10.975 -9.294 2.654 1.00 93.38 83 ASN A N 1
ATOM 627 C CA . ASN A 1 83 ? -12.088 -9.763 3.466 1.00 93.38 83 ASN A CA 1
ATOM 628 C C . ASN A 1 83 ? -13.364 -8.940 3.238 1.00 93.38 83 ASN A C 1
ATOM 630 O O . ASN A 1 83 ? -14.442 -9.513 3.186 1.00 93.38 83 ASN A O 1
ATOM 634 N N . GLN A 1 84 ? -13.252 -7.609 3.129 1.00 92.06 84 GLN A N 1
ATOM 635 C CA . GLN A 1 84 ? -14.401 -6.702 3.004 1.00 92.06 84 GLN A CA 1
ATOM 636 C C . GLN A 1 84 ? -14.049 -5.461 2.166 1.00 92.06 84 GLN A C 1
ATOM 638 O O . GLN A 1 84 ? -13.915 -4.361 2.700 1.00 92.06 84 GLN A O 1
ATOM 643 N N . HIS A 1 85 ? -13.884 -5.602 0.846 1.00 94.25 85 HIS A N 1
ATOM 644 C CA . HIS A 1 85 ? -13.517 -4.473 -0.029 1.00 94.25 85 HIS A CA 1
ATOM 645 C C . HIS A 1 85 ? -14.551 -3.331 -0.035 1.00 94.25 85 HIS A C 1
ATOM 647 O O . HIS A 1 85 ? -14.174 -2.173 -0.201 1.00 94.25 85 HIS A O 1
ATOM 653 N N . GLU A 1 86 ? -15.837 -3.636 0.181 1.00 94.38 86 GLU A N 1
ATOM 654 C CA . GLU A 1 86 ? -16.959 -2.683 0.092 1.00 94.38 86 GLU A CA 1
ATOM 655 C C . GLU A 1 86 ? -16.816 -1.487 1.041 1.00 94.38 86 GLU A C 1
ATOM 657 O O . GLU A 1 86 ? -17.283 -0.395 0.740 1.00 94.38 86 GLU A O 1
ATOM 662 N N . ALA A 1 87 ? -16.127 -1.663 2.167 1.00 94.62 87 ALA A N 1
ATOM 663 C CA . ALA A 1 87 ? -15.914 -0.586 3.124 1.00 94.62 87 ALA A CA 1
ATOM 664 C C . ALA A 1 87 ? -14.758 0.354 2.744 1.00 94.62 87 ALA A C 1
ATOM 666 O O . ALA A 1 87 ? -14.649 1.447 3.289 1.00 94.62 87 ALA A O 1
ATOM 667 N N . TYR A 1 88 ? -13.879 -0.043 1.821 1.00 96.44 88 TYR A N 1
ATOM 668 C CA . TYR A 1 88 ? -12.607 0.643 1.566 1.00 96.44 88 TYR A CA 1
ATOM 669 C C . TYR A 1 88 ? -12.541 1.322 0.194 1.00 96.44 88 TYR A C 1
ATOM 671 O O . TYR A 1 88 ? -11.449 1.617 -0.292 1.00 96.44 88 TYR A O 1
ATOM 679 N N . TRP A 1 89 ? -13.679 1.635 -0.432 1.00 95.62 89 TRP A N 1
ATOM 680 C CA . TRP A 1 89 ? -13.708 2.371 -1.706 1.00 95.62 89 TRP A CA 1
ATOM 681 C C . TRP A 1 89 ? -12.963 3.712 -1.645 1.00 95.62 89 TRP A C 1
ATOM 683 O O . TRP A 1 89 ? -12.304 4.094 -2.611 1.00 95.62 89 TRP A O 1
ATOM 693 N N . SER A 1 90 ? -12.965 4.388 -0.491 1.00 95.31 90 SER A N 1
ATOM 694 C CA . SER A 1 90 ? -12.204 5.628 -0.264 1.00 95.31 90 SER A CA 1
ATOM 695 C C . SER A 1 90 ? -10.680 5.452 -0.376 1.00 95.31 90 SER A C 1
ATOM 697 O O . SER A 1 90 ? -9.958 6.418 -0.635 1.00 95.31 90 SER A O 1
ATOM 699 N N . CYS A 1 91 ? -10.172 4.223 -0.232 1.00 97.56 91 CYS A N 1
ATOM 700 C CA . CYS A 1 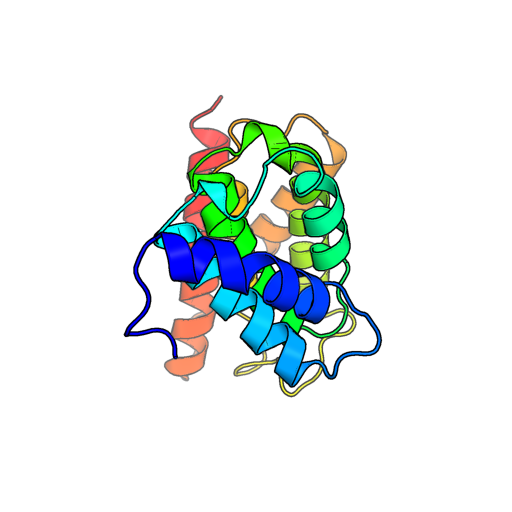91 ? -8.754 3.893 -0.378 1.00 97.56 91 CYS A CA 1
ATOM 701 C C . CYS A 1 91 ? -8.331 3.720 -1.844 1.00 97.56 91 CYS A C 1
ATOM 703 O O . CYS A 1 91 ? -7.171 3.964 -2.176 1.00 97.56 91 CYS A O 1
ATOM 705 N N . LEU A 1 92 ? -9.251 3.337 -2.734 1.00 97.69 92 LEU A N 1
ATOM 706 C CA . LEU A 1 92 ? -8.969 3.056 -4.144 1.00 97.69 92 LEU A CA 1
ATOM 707 C C . LEU A 1 92 ? -8.281 4.231 -4.870 1.00 97.69 92 LEU A C 1
ATOM 709 O O . LEU A 1 92 ? -7.184 4.026 -5.403 1.00 97.69 92 LEU A O 1
ATOM 713 N N . PRO A 1 93 ? -8.811 5.473 -4.856 1.00 97.62 93 PRO A N 1
ATOM 714 C CA . PRO A 1 93 ? -8.138 6.595 -5.516 1.00 97.62 93 PRO A CA 1
ATOM 715 C C . PRO A 1 93 ? -6.771 6.919 -4.888 1.00 97.62 93 PRO A C 1
ATOM 717 O O . PRO A 1 93 ? -5.860 7.378 -5.579 1.00 97.62 93 PRO A O 1
ATOM 720 N N . LYS A 1 94 ? -6.570 6.628 -3.594 1.00 98.31 94 LYS A N 1
ATOM 721 C CA . LYS A 1 94 ? -5.271 6.797 -2.914 1.00 98.31 94 LYS A CA 1
ATOM 722 C C . LYS A 1 94 ? -4.234 5.780 -3.398 1.00 98.31 94 LYS A C 1
ATOM 724 O O . LYS A 1 94 ? -3.063 6.130 -3.571 1.00 98.31 94 LYS A O 1
ATOM 729 N N . CYS A 1 95 ? -4.654 4.542 -3.663 1.00 98.62 95 CYS A N 1
ATOM 730 C CA . CYS A 1 95 ? -3.811 3.512 -4.269 1.00 98.62 95 CYS A CA 1
ATOM 731 C C . CYS A 1 95 ? -3.354 3.928 -5.674 1.00 98.62 95 CYS A C 1
ATOM 733 O O . CYS A 1 95 ? -2.159 3.875 -5.964 1.00 98.62 95 CYS A O 1
ATOM 735 N N . VAL A 1 96 ? -4.270 4.413 -6.519 1.00 98.38 96 VAL A N 1
ATOM 736 C CA . VAL A 1 96 ? -3.929 4.890 -7.872 1.00 98.38 96 VAL A CA 1
ATOM 737 C C . VAL A 1 96 ? -2.958 6.070 -7.812 1.00 98.38 96 VAL A C 1
ATOM 739 O O . VAL A 1 96 ? -1.902 6.021 -8.440 1.00 98.38 96 VAL A O 1
ATOM 742 N N . LYS A 1 97 ? -3.221 7.064 -6.956 1.00 98.19 97 LYS A N 1
ATOM 743 C CA . LYS A 1 97 ? -2.313 8.202 -6.742 1.00 98.19 97 LYS A CA 1
ATOM 744 C C . LYS A 1 97 ? -0.917 7.775 -6.272 1.00 98.19 97 LYS A C 1
ATOM 746 O O . LYS A 1 97 ? 0.093 8.361 -6.664 1.00 98.19 97 LYS A O 1
ATOM 751 N N . THR A 1 98 ? -0.840 6.744 -5.428 1.00 98.50 98 THR A N 1
ATOM 752 C CA . THR A 1 98 ? 0.438 6.164 -4.988 1.00 98.50 98 THR A CA 1
ATOM 753 C C . THR A 1 98 ? 1.205 5.564 -6.164 1.00 98.50 98 THR A C 1
ATOM 755 O O . THR A 1 98 ? 2.405 5.810 -6.299 1.00 98.50 98 THR A O 1
ATOM 758 N N . LEU A 1 99 ? 0.522 4.814 -7.032 1.00 98.62 99 LEU A N 1
ATOM 759 C CA . LEU A 1 99 ? 1.115 4.241 -8.240 1.00 98.62 99 LEU A CA 1
ATOM 760 C C . LEU A 1 99 ? 1.578 5.322 -9.224 1.00 98.62 99 LEU A C 1
ATOM 762 O O . LEU A 1 99 ? 2.692 5.222 -9.727 1.00 98.62 99 LEU A O 1
ATOM 766 N N . GLU A 1 100 ? 0.797 6.384 -9.439 1.00 97.94 100 GLU A N 1
ATOM 767 C CA . GLU A 1 100 ? 1.196 7.522 -10.282 1.00 97.94 100 GLU A CA 1
ATOM 768 C C . GLU A 1 100 ? 2.488 8.174 -9.785 1.00 97.94 100 GLU A C 1
ATOM 770 O O . GLU A 1 100 ? 3.419 8.391 -10.566 1.00 97.94 100 GLU A O 1
ATOM 775 N N . ARG A 1 101 ? 2.574 8.435 -8.473 1.00 97.31 101 ARG A N 1
ATOM 776 C CA . ARG A 1 101 ? 3.769 9.009 -7.842 1.00 97.31 101 ARG A CA 1
ATOM 777 C C . ARG A 1 101 ? 5.002 8.132 -8.076 1.00 97.31 101 ARG A C 1
ATOM 779 O O 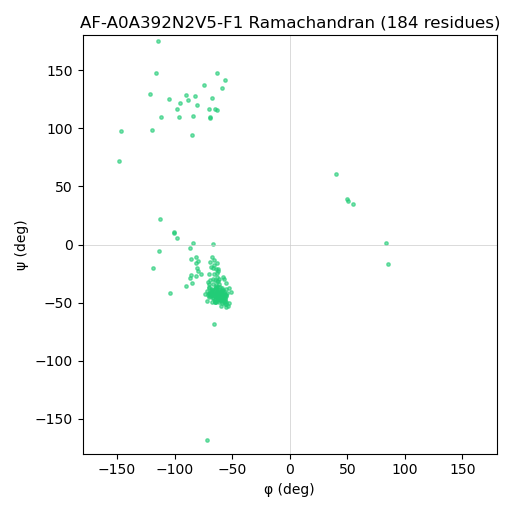. ARG A 1 101 ? 6.056 8.639 -8.453 1.00 97.31 101 ARG A O 1
ATOM 786 N N . LEU A 1 102 ? 4.866 6.817 -7.892 1.00 97.81 102 LEU A N 1
ATOM 787 C CA . LEU A 1 102 ? 5.953 5.852 -8.093 1.00 97.81 102 LEU A CA 1
ATOM 788 C C . LEU A 1 102 ? 6.355 5.729 -9.568 1.00 97.81 102 LEU A C 1
ATOM 790 O O . LEU A 1 102 ? 7.542 5.756 -9.882 1.00 97.81 102 LEU A O 1
ATOM 794 N N . ALA A 1 103 ? 5.386 5.660 -10.481 1.00 95.56 103 ALA A N 1
ATOM 795 C CA . ALA A 1 103 ? 5.621 5.515 -11.916 1.00 95.56 103 ALA A CA 1
ATOM 796 C C . ALA A 1 103 ? 6.299 6.750 -12.538 1.00 95.56 103 ALA A C 1
ATOM 798 O O . ALA A 1 103 ? 7.065 6.633 -13.501 1.00 95.56 103 ALA A O 1
ATOM 799 N N . ARG A 1 104 ? 6.044 7.939 -11.974 1.00 94.88 104 ARG A N 1
ATOM 800 C CA . ARG A 1 104 ? 6.700 9.206 -12.338 1.00 94.88 104 ARG A CA 1
ATOM 801 C C . ARG A 1 104 ? 8.013 9.447 -11.585 1.00 94.88 104 ARG A C 1
ATOM 803 O O . ARG A 1 104 ? 8.677 10.439 -11.861 1.00 94.88 104 ARG A O 1
ATOM 810 N N . ASN A 1 105 ? 8.390 8.553 -10.665 1.00 94.94 105 ASN A N 1
ATOM 811 C CA . ASN A 1 105 ? 9.519 8.721 -9.748 1.00 94.94 105 ASN A CA 1
ATOM 812 C C . ASN A 1 105 ? 9.494 10.078 -9.012 1.00 94.94 105 ASN A C 1
ATOM 814 O O . ASN A 1 105 ? 10.518 10.740 -8.851 1.00 94.94 105 ASN A O 1
ATOM 818 N N . GLN A 1 106 ? 8.301 10.518 -8.610 1.00 95.38 106 GLN A N 1
ATOM 819 C CA . GLN A 1 106 ? 8.089 11.814 -7.978 1.00 95.38 106 GLN A CA 1
ATOM 820 C C . GLN A 1 106 ? 8.262 11.701 -6.460 1.00 95.38 106 GLN A C 1
ATOM 822 O O . GLN A 1 106 ? 7.572 10.911 -5.818 1.00 95.38 106 GLN A O 1
ATOM 827 N N . ASP A 1 107 ? 9.149 12.517 -5.887 1.00 93.12 107 ASP A N 1
ATOM 828 C CA . ASP A 1 107 ? 9.408 12.583 -4.441 1.00 93.12 107 ASP A CA 1
ATOM 829 C C . ASP A 1 107 ? 9.778 11.222 -3.811 1.00 93.12 107 ASP A C 1
ATOM 831 O O . ASP A 1 107 ? 9.400 10.927 -2.675 1.00 93.12 107 ASP A O 1
ATOM 835 N N . ILE A 1 108 ? 10.498 10.369 -4.552 1.00 96.88 108 ILE A N 1
ATOM 836 C CA . ILE A 1 108 ? 10.932 9.047 -4.080 1.00 96.88 108 ILE A CA 1
ATOM 837 C C . ILE A 1 108 ? 12.377 9.127 -3.572 1.00 96.88 108 ILE A C 1
ATOM 839 O O . ILE A 1 108 ? 13.285 9.384 -4.364 1.00 96.88 108 ILE A O 1
ATOM 843 N N . PRO A 1 109 ? 12.626 8.881 -2.273 1.00 95.81 109 PRO A N 1
ATOM 844 C CA . PRO A 1 109 ? 13.981 8.855 -1.743 1.00 95.81 109 PRO A CA 1
ATOM 845 C C . PRO A 1 109 ? 14.826 7.731 -2.359 1.00 95.81 109 PRO A C 1
ATOM 847 O O . PRO A 1 109 ? 14.326 6.644 -2.678 1.00 95.81 109 PRO A O 1
ATOM 850 N N . GLN A 1 110 ? 16.130 7.971 -2.494 1.00 95.62 110 GLN A N 1
ATOM 851 C CA . GLN A 1 110 ? 17.054 7.035 -3.138 1.00 95.62 110 GLN A CA 1
ATOM 852 C C . GLN A 1 110 ? 17.123 5.687 -2.403 1.00 95.62 110 GLN A C 1
ATOM 854 O O . GLN A 1 110 ? 17.241 4.644 -3.041 1.00 95.62 110 GLN A O 1
ATOM 859 N N . GLU A 1 111 ? 16.989 5.681 -1.076 1.00 96.06 111 GLU A N 1
ATOM 860 C CA . GLU A 1 111 ? 16.974 4.470 -0.250 1.00 96.06 111 GLU A CA 1
ATOM 861 C C . GLU A 1 111 ? 15.751 3.570 -0.499 1.00 96.06 111 GLU A C 1
ATOM 863 O O . GLU A 1 111 ? 15.769 2.387 -0.163 1.00 96.06 111 GLU A O 1
ATOM 868 N N . TYR A 1 112 ? 14.702 4.110 -1.125 1.00 97.38 112 TYR A N 1
ATOM 869 C CA . TYR A 1 112 ? 13.515 3.373 -1.558 1.00 97.38 112 TYR A CA 1
ATOM 870 C C . TYR A 1 112 ? 13.537 3.044 -3.056 1.00 97.38 112 TYR A C 1
ATOM 872 O O . TYR A 1 112 ? 12.535 2.580 -3.608 1.00 97.38 112 TYR A O 1
ATOM 880 N N . THR A 1 113 ? 14.678 3.246 -3.714 1.00 97.38 113 THR A N 1
ATOM 881 C CA . THR A 1 113 ? 14.907 2.890 -5.112 1.00 97.38 113 THR A CA 1
ATOM 882 C C . THR A 1 113 ? 15.782 1.640 -5.196 1.00 97.38 113 THR A C 1
ATOM 884 O O . THR A 1 113 ? 16.886 1.595 -4.661 1.00 97.38 113 THR A O 1
ATOM 887 N N . TYR A 1 114 ? 15.312 0.612 -5.903 1.00 97.38 114 TYR A N 1
ATOM 888 C CA . TYR A 1 114 ? 16.018 -0.661 -6.063 1.00 97.38 114 TYR A CA 1
ATOM 889 C C . TYR A 1 114 ? 16.478 -0.835 -7.513 1.00 97.38 114 TYR A C 1
ATOM 891 O O . TYR A 1 114 ? 15.655 -0.992 -8.410 1.00 97.38 114 TYR A O 1
ATOM 899 N N . TYR A 1 115 ? 17.790 -0.757 -7.767 1.00 95.38 115 TYR A N 1
ATOM 900 C CA . TYR A 1 115 ? 18.377 -0.760 -9.123 1.00 95.38 115 TYR A CA 1
ATOM 901 C C . TYR A 1 115 ? 17.735 0.257 -10.094 1.00 95.38 115 TYR A C 1
ATOM 903 O O . TYR A 1 115 ? 17.565 -0.011 -11.286 1.00 95.38 115 TYR A O 1
ATOM 911 N N . GLY A 1 116 ? 17.376 1.436 -9.579 1.00 93.56 116 GLY A N 1
ATOM 912 C CA . GLY A 1 116 ? 16.702 2.493 -10.342 1.00 93.56 116 GLY A CA 1
ATOM 913 C C . GLY A 1 116 ? 15.180 2.340 -10.440 1.00 93.56 116 GLY A C 1
ATOM 914 O O . GLY A 1 116 ? 14.540 3.174 -11.066 1.00 93.56 116 GLY A O 1
ATOM 915 N N . ILE A 1 117 ? 14.596 1.304 -9.828 1.00 96.62 117 ILE A N 1
ATOM 916 C CA . ILE A 1 117 ? 13.148 1.069 -9.806 1.00 96.62 117 ILE A CA 1
ATOM 917 C C . ILE A 1 117 ? 12.555 1.658 -8.513 1.00 96.62 117 ILE A C 1
ATOM 919 O O . ILE A 1 117 ? 12.962 1.233 -7.425 1.00 96.62 117 ILE A O 1
ATOM 923 N N . PRO A 1 118 ? 11.593 2.595 -8.588 1.00 97.62 118 PRO A N 1
ATOM 924 C CA . PRO A 1 118 ? 10.996 3.221 -7.406 1.00 97.62 118 PRO A CA 1
ATOM 925 C C . PRO A 1 118 ? 10.122 2.238 -6.614 1.00 97.62 118 PRO A C 1
ATOM 927 O O . PRO A 1 118 ? 9.050 1.852 -7.067 1.00 97.62 118 PRO A O 1
ATOM 930 N N . SER A 1 119 ? 10.556 1.822 -5.422 1.00 98.06 119 SER A N 1
ATOM 931 C CA . SER A 1 119 ? 9.799 0.970 -4.481 1.00 98.06 119 SER A CA 1
ATOM 932 C C . SER A 1 119 ? 9.001 -0.178 -5.132 1.00 98.06 119 SER A C 1
ATOM 934 O O . SER A 1 119 ? 7.776 -0.233 -4.978 1.00 98.06 119 SER A O 1
ATOM 936 N N . PRO A 1 120 ? 9.652 -1.129 -5.830 1.00 98.25 120 PRO A N 1
ATOM 937 C CA . PRO A 1 120 ? 8.955 -2.170 -6.597 1.00 98.25 120 PRO A CA 1
ATOM 938 C C . PRO A 1 120 ? 7.954 -2.972 -5.749 1.00 98.25 120 PRO A C 1
ATOM 940 O O . PRO A 1 120 ? 6.840 -3.249 -6.183 1.00 98.25 120 PRO A O 1
ATOM 943 N N . TRP A 1 121 ? 8.288 -3.273 -4.492 1.00 98.31 121 TRP A N 1
ATOM 944 C CA . TRP A 1 121 ? 7.389 -4.008 -3.595 1.00 98.31 121 TRP A CA 1
ATOM 945 C C . TRP A 1 121 ? 6.153 -3.216 -3.164 1.00 98.31 121 TRP A C 1
ATOM 947 O O . TRP A 1 121 ? 5.107 -3.819 -2.919 1.00 98.31 121 TRP A O 1
ATOM 957 N N . LEU A 1 122 ? 6.248 -1.887 -3.061 1.00 98.75 122 LEU A N 1
A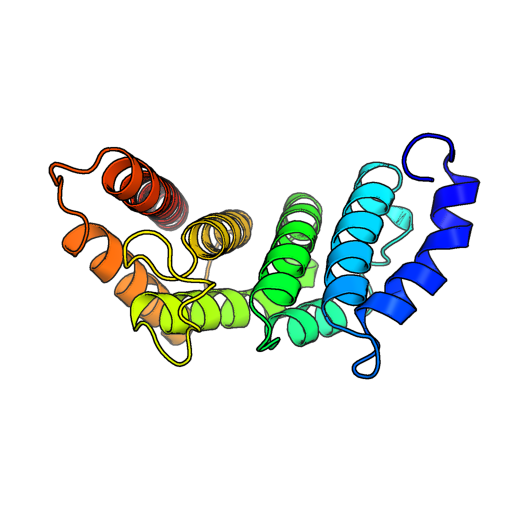TOM 958 C CA . LEU A 1 122 ? 5.078 -1.050 -2.801 1.00 98.75 122 LEU A CA 1
ATOM 959 C C . LEU A 1 122 ? 4.165 -1.040 -4.029 1.00 98.75 122 LEU A C 1
ATOM 961 O O . LEU A 1 122 ? 2.959 -1.203 -3.865 1.00 98.75 122 LEU A O 1
ATOM 965 N N . GLN A 1 123 ? 4.728 -0.929 -5.239 1.00 98.75 123 GLN A N 1
ATOM 966 C CA . GLN A 1 123 ? 3.957 -1.013 -6.485 1.00 98.75 123 GLN A CA 1
ATOM 967 C C . GLN A 1 123 ? 3.167 -2.326 -6.558 1.00 98.75 123 GLN A C 1
ATOM 969 O O . GLN A 1 123 ? 1.946 -2.297 -6.700 1.00 98.75 123 GLN A O 1
ATOM 974 N N . VAL A 1 124 ? 3.839 -3.465 -6.344 1.00 98.81 124 VAL A N 1
ATOM 975 C CA . VAL A 1 124 ? 3.206 -4.797 -6.334 1.00 98.81 124 VAL A CA 1
ATOM 976 C C . VAL A 1 124 ? 2.076 -4.878 -5.303 1.00 98.81 124 VAL A C 1
ATOM 978 O O . VAL A 1 124 ? 0.959 -5.266 -5.627 1.00 98.81 124 VAL A O 1
ATOM 981 N N . LYS A 1 125 ? 2.318 -4.458 -4.055 1.00 98.69 125 LYS A N 1
ATOM 982 C CA . LYS A 1 125 ? 1.283 -4.484 -3.004 1.00 98.69 125 LYS A CA 1
ATOM 983 C C . LYS A 1 125 ? 0.089 -3.592 -3.328 1.00 98.69 125 LYS A C 1
ATOM 985 O O . LYS A 1 125 ? -1.037 -3.949 -3.001 1.00 98.69 125 LYS A O 1
ATOM 990 N N . THR A 1 126 ? 0.340 -2.444 -3.947 1.00 98.81 126 THR A N 1
ATOM 991 C CA . THR A 1 126 ? -0.711 -1.482 -4.285 1.00 98.81 126 THR A CA 1
ATOM 992 C C . THR A 1 126 ? -1.589 -2.023 -5.409 1.00 98.81 126 THR A C 1
ATOM 994 O O . THR A 1 126 ? -2.809 -1.993 -5.290 1.00 98.81 126 THR A O 1
ATOM 997 N N . MET A 1 127 ? -0.989 -2.612 -6.449 1.00 98.69 127 MET A N 1
ATOM 998 C CA . MET A 1 127 ? -1.737 -3.287 -7.516 1.00 98.69 127 MET A CA 1
ATOM 999 C C . MET A 1 127 ? -2.507 -4.505 -6.996 1.00 98.69 127 MET A C 1
ATOM 1001 O O . MET A 1 127 ? -3.665 -4.688 -7.362 1.00 98.69 127 MET A O 1
ATOM 1005 N N . ARG A 1 128 ? -1.927 -5.275 -6.066 1.00 98.56 128 ARG A N 1
ATOM 1006 C CA . ARG A 1 128 ? -2.635 -6.373 -5.396 1.00 98.56 128 ARG A CA 1
ATOM 1007 C C . ARG A 1 128 ? -3.866 -5.895 -4.627 1.00 98.56 128 ARG A C 1
ATOM 1009 O O . ARG A 1 128 ? -4.881 -6.576 -4.648 1.00 98.56 128 ARG A O 1
ATOM 1016 N N . ALA A 1 129 ? -3.787 -4.756 -3.936 1.00 98.50 129 ALA A N 1
ATOM 1017 C CA . ALA A 1 129 ? -4.945 -4.190 -3.244 1.00 98.50 129 ALA A CA 1
ATOM 1018 C C . ALA A 1 129 ? -6.055 -3.804 -4.235 1.00 98.50 129 ALA A C 1
ATOM 1020 O O . ALA A 1 129 ? -7.224 -4.076 -3.978 1.00 98.50 129 ALA A O 1
ATOM 1021 N N . LEU A 1 130 ? -5.683 -3.223 -5.381 1.00 98.19 130 LEU A N 1
ATOM 1022 C CA . LEU A 1 130 ? -6.628 -2.822 -6.427 1.00 98.19 130 LEU A CA 1
ATOM 1023 C C . LEU A 1 130 ? -7.383 -4.010 -7.049 1.00 98.19 130 LEU A C 1
ATOM 1025 O O . LEU A 1 130 ? -8.546 -3.850 -7.395 1.00 98.19 130 LEU A O 1
ATOM 1029 N N . GLN A 1 131 ? -6.772 -5.198 -7.125 1.00 97.62 131 GLN A N 1
ATOM 1030 C CA . GLN A 1 131 ? -7.422 -6.416 -7.645 1.00 97.62 131 GLN A CA 1
ATOM 1031 C C . GLN A 1 131 ? -8.598 -6.921 -6.786 1.00 97.62 131 GLN A C 1
ATOM 1033 O O . GLN A 1 131 ? -9.352 -7.770 -7.242 1.00 97.62 131 GLN A O 1
ATOM 1038 N N . TYR A 1 132 ? -8.783 -6.433 -5.555 1.00 97.38 132 TYR A N 1
ATOM 1039 C CA . TYR A 1 132 ? -9.950 -6.807 -4.739 1.00 97.38 132 TYR A CA 1
ATOM 1040 C C . TYR A 1 132 ? -11.186 -5.952 -5.012 1.00 97.38 132 TYR A C 1
ATOM 1042 O O . TYR A 1 132 ? -12.276 -6.301 -4.570 1.00 97.38 132 TYR A O 1
ATOM 1050 N N . PHE A 1 133 ? -11.035 -4.837 -5.726 1.00 95.69 133 PHE A N 1
ATOM 1051 C CA . PHE A 1 133 ? -12.167 -4.010 -6.118 1.00 95.69 133 PHE A CA 1
ATOM 1052 C C . PHE A 1 133 ? -12.689 -4.492 -7.471 1.00 95.69 133 PHE A C 1
ATOM 1054 O O . PHE A 1 133 ? -11.887 -4.614 -8.398 1.00 95.69 133 PHE A O 1
ATOM 1061 N N . PRO A 1 134 ? -13.999 -4.752 -7.623 1.00 91.12 134 PRO A N 1
ATOM 1062 C CA . PRO A 1 134 ? -14.545 -5.217 -8.890 1.00 91.12 134 PRO A CA 1
ATOM 1063 C C . PRO A 1 134 ? -14.413 -4.128 -9.964 1.00 91.12 134 PRO A C 1
ATOM 1065 O O . PRO A 1 134 ? -13.591 -4.226 -10.868 1.00 91.12 134 PRO A O 1
ATOM 1068 N N . THR A 1 135 ? -15.146 -3.026 -9.845 1.00 89.56 135 THR A N 1
ATOM 1069 C CA . THR A 1 135 ? -15.197 -2.020 -10.912 1.00 89.56 135 THR A CA 1
ATOM 1070 C C . THR A 1 135 ? -14.727 -0.663 -10.408 1.00 89.56 135 THR A C 1
ATOM 1072 O O . THR A 1 135 ? -15.207 -0.155 -9.400 1.00 89.56 135 THR A O 1
ATOM 1075 N N . ILE A 1 136 ? -13.791 -0.042 -11.132 1.00 90.62 136 ILE A N 1
ATOM 1076 C CA . ILE A 1 136 ? -13.379 1.346 -10.888 1.00 90.62 136 ILE A CA 1
ATOM 1077 C C . ILE A 1 136 ? -14.350 2.261 -11.626 1.00 90.62 136 ILE A C 1
ATOM 1079 O O . ILE A 1 136 ? -14.169 2.505 -12.818 1.00 90.62 136 ILE A O 1
ATOM 1083 N N . GLU A 1 137 ? -15.390 2.739 -10.951 1.00 89.00 137 GLU A N 1
ATOM 1084 C CA . GLU A 1 137 ? -16.451 3.543 -11.572 1.00 89.00 137 GLU A CA 1
ATOM 1085 C C . GLU A 1 137 ? -15.970 4.923 -12.030 1.00 89.00 137 GLU A C 1
ATOM 1087 O O . GLU A 1 137 ? -16.273 5.321 -13.154 1.00 89.00 137 GLU A O 1
ATOM 1092 N N . ASP A 1 138 ? -15.173 5.614 -11.207 1.00 94.25 138 ASP A N 1
ATOM 1093 C CA . ASP A 1 138 ? -14.689 6.962 -11.516 1.00 94.25 138 ASP A CA 1
ATOM 1094 C C . ASP A 1 138 ? -13.799 6.971 -12.779 1.00 94.25 138 ASP A C 1
ATOM 1096 O O . ASP A 1 138 ? -12.705 6.385 -12.773 1.00 94.25 138 ASP A O 1
ATOM 1100 N N . PRO A 1 139 ? -14.214 7.656 -13.864 1.00 94.44 139 PRO A N 1
ATOM 1101 C CA . PRO A 1 139 ? -13.482 7.648 -15.127 1.00 94.44 139 PRO A CA 1
ATOM 1102 C C . PRO A 1 139 ? -12.075 8.243 -15.025 1.00 94.44 139 PRO A C 1
ATOM 1104 O O . PRO A 1 139 ? -11.177 7.810 -15.748 1.00 94.44 139 PRO A O 1
ATOM 1107 N N . ASN A 1 140 ? -11.866 9.222 -14.138 1.00 96.06 140 ASN A N 1
ATOM 1108 C CA . ASN A 1 140 ? -10.562 9.863 -13.969 1.00 96.06 140 ASN A CA 1
ATOM 1109 C C . ASN A 1 140 ? -9.573 8.919 -13.280 1.00 96.06 140 ASN A C 1
ATOM 1111 O O . ASN A 1 140 ? -8.482 8.696 -13.797 1.00 96.06 140 ASN A O 1
ATOM 1115 N N . THR A 1 141 ? -9.984 8.292 -12.177 1.00 96.44 141 THR A N 1
ATOM 1116 C CA . THR A 1 141 ? -9.203 7.273 -11.463 1.00 96.44 141 THR A CA 1
ATOM 1117 C C . THR A 1 141 ? -8.879 6.094 -12.376 1.00 96.44 141 THR A C 1
ATOM 1119 O O . THR A 1 141 ? -7.740 5.625 -12.403 1.00 96.44 141 THR A O 1
ATOM 1122 N N . ARG A 1 142 ? -9.855 5.648 -13.178 1.00 95.56 142 ARG A N 1
ATOM 1123 C CA . ARG A 1 142 ? -9.646 4.603 -14.184 1.00 95.56 14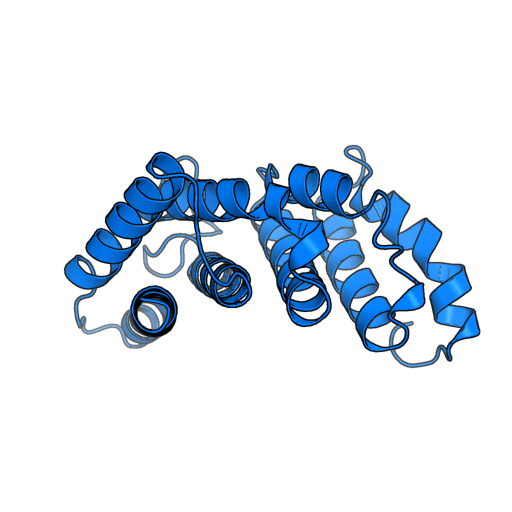2 ARG A CA 1
ATOM 1124 C C . ARG A 1 142 ? -8.584 5.028 -15.199 1.00 95.56 142 ARG A C 1
ATOM 1126 O O . ARG A 1 142 ? -7.611 4.304 -15.380 1.00 95.56 142 ARG A O 1
ATOM 1133 N N . ARG A 1 143 ? -8.723 6.207 -15.819 1.00 96.38 143 ARG A N 1
ATOM 1134 C CA . ARG A 1 143 ? -7.750 6.736 -16.793 1.00 96.38 143 ARG A CA 1
ATOM 1135 C C . ARG A 1 143 ? -6.338 6.797 -16.205 1.00 96.38 143 ARG A C 1
ATOM 1137 O O . ARG A 1 143 ? -5.425 6.236 -16.801 1.00 96.38 143 ARG A O 1
ATOM 1144 N N . SER A 1 144 ? -6.183 7.398 -15.025 1.00 97.62 144 SER A N 1
ATOM 1145 C CA . SER A 1 144 ? -4.903 7.484 -14.312 1.00 97.62 144 SER A CA 1
ATOM 1146 C C . SER A 1 144 ? -4.271 6.111 -14.079 1.00 97.62 144 SER A C 1
ATOM 1148 O O . SER A 1 144 ? -3.077 5.926 -14.318 1.00 97.62 144 SER A O 1
ATOM 1150 N N . LEU A 1 145 ? -5.060 5.115 -13.660 1.00 97.75 145 LEU A N 1
ATOM 1151 C CA . LEU A 1 145 ? -4.553 3.756 -13.481 1.00 97.75 145 LEU A CA 1
ATOM 1152 C C . LEU A 1 145 ? -4.061 3.155 -14.805 1.00 97.75 145 LEU A C 1
ATOM 1154 O O . LEU A 1 145 ? -2.965 2.599 -14.844 1.00 97.75 145 LEU A O 1
ATOM 1158 N N . PHE A 1 146 ? -4.833 3.283 -15.887 1.00 96.69 146 PHE A N 1
ATOM 1159 C CA . PHE A 1 146 ? -4.437 2.757 -17.198 1.00 96.69 146 PHE A CA 1
ATOM 1160 C C . PHE A 1 146 ? -3.182 3.442 -17.753 1.00 96.69 146 PHE A C 1
ATOM 1162 O O . PHE A 1 146 ? -2.334 2.756 -18.317 1.00 96.69 146 PHE A O 1
ATOM 1169 N N . GLU A 1 147 ? -3.002 4.748 -17.534 1.00 97.62 147 GLU A N 1
ATOM 1170 C CA . GLU A 1 147 ? -1.761 5.452 -17.891 1.00 97.62 147 GLU A CA 1
ATOM 1171 C C . GLU A 1 147 ? -0.545 4.880 -17.145 1.00 97.62 147 GLU A C 1
ATOM 1173 O O . GLU A 1 147 ? 0.517 4.667 -17.740 1.00 97.62 147 GLU A O 1
ATOM 1178 N N . VAL A 1 148 ? -0.692 4.583 -15.847 1.00 98.12 148 VAL A N 1
ATOM 1179 C CA . VAL A 1 148 ? 0.376 3.948 -15.061 1.00 98.12 148 VAL A CA 1
ATOM 1180 C C . VAL A 1 148 ? 0.673 2.538 -15.562 1.00 98.12 148 VAL A C 1
ATOM 1182 O O . VAL A 1 148 ? 1.840 2.198 -15.764 1.00 98.12 148 VAL A O 1
ATOM 1185 N N . LEU A 1 149 ? -0.361 1.726 -15.794 1.00 97.69 149 LEU A N 1
ATOM 1186 C CA . LEU A 1 149 ? -0.203 0.361 -16.293 1.00 97.69 149 LEU A CA 1
ATOM 1187 C C . LEU A 1 149 ? 0.486 0.360 -17.659 1.00 97.69 149 LEU A C 1
ATOM 1189 O O . LEU A 1 149 ? 1.489 -0.328 -17.829 1.00 97.69 149 LEU A O 1
ATOM 1193 N N . GLN A 1 150 ? 0.040 1.197 -18.597 1.00 97.06 150 GLN A N 1
ATOM 1194 C CA . GLN A 1 150 ? 0.677 1.337 -19.905 1.00 97.06 150 GLN A CA 1
ATOM 1195 C C . GLN A 1 150 ? 2.164 1.692 -19.775 1.00 97.06 150 GLN A C 1
ATOM 1197 O O . GLN A 1 150 ? 3.001 1.094 -20.450 1.00 97.06 150 GLN A O 1
ATOM 1202 N N . ARG A 1 151 ? 2.521 2.614 -18.871 1.00 96.75 151 ARG A N 1
ATOM 1203 C CA . ARG A 1 151 ? 3.922 2.979 -18.618 1.00 96.75 151 ARG A CA 1
ATOM 1204 C C . ARG A 1 151 ? 4.749 1.806 -18.084 1.00 96.75 151 ARG A C 1
ATOM 1206 O O . ARG A 1 151 ? 5.897 1.661 -18.492 1.00 96.75 151 ARG A O 1
ATOM 1213 N N . ILE A 1 152 ? 4.190 0.976 -17.201 1.00 97.12 152 ILE A N 1
ATOM 1214 C CA . ILE A 1 152 ? 4.861 -0.231 -16.688 1.00 97.12 152 ILE A CA 1
ATOM 1215 C C . ILE A 1 152 ? 5.089 -1.238 -17.821 1.00 97.12 152 ILE A C 1
ATOM 1217 O O . ILE A 1 152 ? 6.207 -1.729 -17.983 1.00 97.12 152 ILE A O 1
ATOM 1221 N N . LEU A 1 153 ? 4.054 -1.516 -18.622 1.00 95.50 153 LEU A N 1
ATOM 1222 C CA . LEU A 1 153 ? 4.136 -2.462 -19.738 1.00 95.50 153 LEU A CA 1
ATOM 1223 C C . LEU A 1 153 ? 5.158 -2.013 -20.792 1.00 95.50 153 LEU A C 1
ATOM 1225 O O . LEU A 1 153 ? 5.938 -2.829 -21.270 1.00 95.50 153 LEU A O 1
ATOM 1229 N N . MET A 1 154 ? 5.182 -0.721 -21.130 1.00 95.12 154 MET A N 1
ATOM 1230 C CA . MET A 1 154 ? 6.099 -0.170 -22.136 1.00 95.12 154 MET A CA 1
ATOM 1231 C C . MET A 1 154 ? 7.519 0.082 -21.613 1.00 95.12 154 MET A C 1
ATOM 1233 O O . MET A 1 154 ? 8.442 0.192 -22.411 1.00 95.12 154 MET A O 1
ATOM 1237 N N . GLY A 1 155 ? 7.697 0.237 -20.299 1.00 91.19 155 GLY A N 1
ATOM 1238 C CA . GLY A 1 155 ? 8.978 0.597 -19.679 1.00 91.19 155 GLY A CA 1
ATOM 1239 C C . GLY A 1 155 ? 9.779 -0.582 -19.126 1.00 91.19 155 GLY A C 1
ATOM 1240 O O . GLY A 1 155 ? 10.782 -0.360 -18.445 1.00 91.19 155 GLY A O 1
ATOM 1241 N N . THR A 1 156 ? 9.322 -1.818 -19.341 1.00 91.62 156 THR A N 1
ATOM 1242 C CA . THR A 1 156 ? 9.997 -3.016 -18.833 1.00 91.62 156 THR A CA 1
ATOM 1243 C C . THR A 1 156 ? 10.903 -3.617 -19.903 1.00 91.62 156 THR A C 1
ATOM 1245 O O . THR A 1 156 ? 10.424 -4.219 -20.857 1.00 91.62 156 THR A O 1
ATOM 1248 N N . ASP A 1 157 ? 12.214 -3.507 -19.688 1.00 89.44 157 ASP A N 1
ATOM 1249 C CA . ASP A 1 157 ? 13.249 -4.070 -20.557 1.00 89.44 157 ASP A CA 1
ATOM 1250 C C . ASP A 1 157 ? 14.071 -5.141 -19.836 1.00 89.44 157 ASP A C 1
ATOM 1252 O O . ASP A 1 157 ? 14.371 -5.031 -18.642 1.00 89.44 157 ASP A O 1
ATOM 1256 N N . VAL A 1 158 ? 14.529 -6.140 -20.590 1.00 92.31 158 VAL A N 1
ATOM 1257 C CA . VAL A 1 158 ? 15.489 -7.133 -20.096 1.00 92.31 158 VAL A CA 1
ATOM 1258 C C . VAL A 1 158 ? 16.898 -6.550 -20.160 1.00 92.31 158 VAL A C 1
ATOM 1260 O O . VAL A 1 158 ? 17.413 -6.229 -21.229 1.00 92.31 158 VAL A O 1
ATOM 1263 N N . VAL A 1 159 ? 17.561 -6.455 -19.009 1.00 94.69 159 VAL A N 1
ATOM 1264 C CA . VAL A 1 159 ? 18.953 -5.995 -18.903 1.00 94.69 159 VAL A CA 1
ATOM 1265 C C . VAL A 1 159 ? 19.886 -7.112 -18.424 1.00 94.69 159 VAL A C 1
ATOM 1267 O O . VAL A 1 159 ? 19.453 -8.196 -18.047 1.00 94.69 159 VAL A O 1
ATOM 1270 N N . LYS A 1 160 ? 21.201 -6.856 -18.380 1.00 95.75 160 LYS A N 1
ATOM 1271 C CA . LYS A 1 160 ? 22.185 -7.835 -17.870 1.00 95.75 160 LYS A CA 1
ATOM 1272 C C . LYS A 1 160 ? 22.042 -8.133 -16.370 1.00 95.75 160 LYS A C 1
ATOM 1274 O O . LYS A 1 160 ? 22.476 -9.180 -15.904 1.00 95.75 160 LYS A O 1
ATOM 1279 N N . ASN A 1 161 ? 21.491 -7.199 -15.594 1.00 96.88 161 ASN A N 1
ATOM 1280 C CA . ASN A 1 161 ? 21.392 -7.338 -14.145 1.00 96.88 161 ASN A CA 1
ATOM 1281 C C . ASN A 1 161 ? 20.142 -8.144 -13.751 1.00 96.88 161 ASN A C 1
ATOM 1283 O O . ASN A 1 161 ? 19.022 -7.645 -13.844 1.00 96.88 161 ASN A O 1
ATOM 1287 N N . VAL A 1 162 ? 20.356 -9.362 -13.247 1.00 97.12 162 VAL A N 1
ATOM 1288 C CA . VAL A 1 162 ? 19.285 -10.289 -12.841 1.00 97.12 162 VAL A CA 1
ATOM 1289 C C . VAL A 1 162 ? 18.383 -9.701 -11.753 1.00 97.12 162 VAL A C 1
ATOM 1291 O O . VAL A 1 162 ? 17.169 -9.850 -11.823 1.00 97.12 162 VAL A O 1
ATOM 1294 N N . ASN A 1 163 ? 18.934 -8.974 -10.780 1.00 97.12 163 ASN A N 1
ATOM 1295 C CA . ASN A 1 163 ? 18.137 -8.387 -9.699 1.00 97.12 163 ASN A CA 1
ATOM 1296 C C . ASN A 1 163 ? 17.226 -7.262 -10.204 1.00 97.12 163 ASN A C 1
ATOM 1298 O O . ASN A 1 163 ? 16.071 -7.166 -9.786 1.00 97.12 163 ASN A O 1
ATOM 1302 N N . LYS A 1 164 ? 17.721 -6.440 -11.137 1.00 97.06 164 LYS A N 1
ATOM 1303 C CA . LYS A 1 164 ? 16.909 -5.419 -11.808 1.00 97.06 164 LYS A CA 1
ATOM 1304 C C . LYS A 1 164 ? 15.793 -6.060 -12.638 1.00 97.06 164 LYS A C 1
ATOM 1306 O O . LYS A 1 164 ? 14.652 -5.605 -12.555 1.00 97.06 164 LYS A O 1
ATOM 1311 N N . ASN A 1 165 ? 16.091 -7.132 -13.374 1.00 97.31 165 ASN A N 1
ATOM 1312 C CA . ASN A 1 165 ? 15.077 -7.883 -14.121 1.00 97.31 165 ASN A CA 1
ATOM 1313 C C . ASN A 1 165 ? 14.023 -8.474 -13.183 1.00 97.31 165 ASN A C 1
ATOM 1315 O O . ASN A 1 165 ? 12.839 -8.278 -13.402 1.00 97.31 165 ASN A O 1
ATOM 1319 N N . ASN A 1 166 ? 14.426 -9.121 -12.089 1.00 97.94 166 ASN A N 1
ATOM 1320 C CA . ASN A 1 166 ? 13.486 -9.717 -11.138 1.00 97.94 166 ASN A CA 1
ATOM 1321 C C . ASN A 1 166 ? 12.539 -8.673 -10.535 1.00 97.94 166 ASN A C 1
ATOM 1323 O O . ASN A 1 166 ? 11.336 -8.908 -10.445 1.00 97.94 166 ASN A O 1
ATOM 1327 N N . ALA A 1 167 ? 13.064 -7.512 -10.140 1.00 97.69 167 ALA A N 1
ATOM 1328 C CA . ALA A 1 167 ? 12.245 -6.449 -9.571 1.00 97.69 167 ALA A CA 1
ATOM 1329 C C . ALA A 1 167 ? 11.313 -5.794 -10.603 1.00 97.69 167 ALA A C 1
ATOM 1331 O O . ALA A 1 167 ? 10.151 -5.555 -10.288 1.00 97.69 167 ALA A O 1
ATOM 1332 N N . SER A 1 168 ? 11.789 -5.532 -11.825 1.00 97.25 168 SER A N 1
ATOM 1333 C CA . SER A 1 168 ? 10.950 -4.969 -12.898 1.00 97.25 168 SER A CA 1
ATOM 1334 C C . SER A 1 168 ? 9.889 -5.962 -13.371 1.00 97.25 168 SER A C 1
ATOM 1336 O O . SER A 1 168 ? 8.720 -5.600 -13.456 1.00 97.25 168 SER A O 1
ATOM 1338 N N . HIS A 1 169 ? 10.248 -7.232 -13.564 1.00 98.19 169 HIS A N 1
ATOM 1339 C CA . HIS A 1 169 ? 9.304 -8.287 -13.923 1.00 98.19 169 HIS A CA 1
ATOM 1340 C C . HIS A 1 169 ? 8.261 -8.534 -12.829 1.00 98.19 169 HIS A C 1
ATOM 1342 O O . HIS A 1 169 ? 7.100 -8.748 -13.153 1.00 98.19 169 HIS A O 1
ATOM 1348 N N . ALA A 1 170 ? 8.621 -8.461 -11.542 1.00 98.44 170 ALA A N 1
ATOM 1349 C CA . ALA A 1 170 ? 7.638 -8.568 -10.462 1.00 98.44 170 ALA A CA 1
ATOM 1350 C C . ALA A 1 170 ? 6.564 -7.469 -10.551 1.00 98.44 170 ALA A C 1
ATOM 1352 O O . ALA A 1 170 ? 5.380 -7.750 -10.372 1.00 98.44 170 ALA A O 1
ATOM 1353 N N . VAL A 1 171 ? 6.964 -6.232 -10.868 1.00 98.56 171 VAL A N 1
ATOM 1354 C CA . VAL A 1 171 ? 6.028 -5.123 -11.109 1.00 98.56 171 VAL A CA 1
ATOM 1355 C C . VAL A 1 171 ? 5.204 -5.377 -12.377 1.00 98.56 171 VAL A C 1
ATOM 1357 O O . VAL A 1 171 ? 3.984 -5.242 -12.334 1.00 98.56 171 VAL A O 1
ATOM 1360 N N . LEU A 1 172 ? 5.836 -5.801 -13.476 1.00 98.44 172 LEU A N 1
ATOM 1361 C CA . LEU A 1 172 ? 5.157 -6.106 -14.739 1.00 98.44 172 LEU A CA 1
ATOM 1362 C C . LEU A 1 172 ? 4.090 -7.199 -14.584 1.00 98.44 172 LEU A C 1
ATOM 1364 O O . LEU A 1 172 ? 2.964 -7.019 -15.037 1.00 98.44 172 LEU A O 1
ATOM 1368 N N . PHE A 1 173 ? 4.415 -8.322 -13.943 1.00 98.44 173 PHE A N 1
ATOM 1369 C CA . PHE A 1 173 ? 3.471 -9.430 -13.782 1.00 98.44 173 PHE A CA 1
ATOM 1370 C C . PHE A 1 173 ? 2.270 -9.046 -12.923 1.00 98.44 173 PHE A C 1
ATOM 1372 O O . PHE A 1 173 ? 1.144 -9.421 -13.242 1.00 98.44 173 PHE A O 1
ATOM 1379 N N . GLU A 1 174 ? 2.484 -8.263 -11.867 1.00 98.62 174 GLU A N 1
ATOM 1380 C CA . GLU A 1 174 ? 1.376 -7.782 -11.045 1.00 98.62 174 GLU A CA 1
ATOM 1381 C C . GLU A 1 174 ? 0.514 -6.749 -11.799 1.00 98.62 174 GLU A C 1
ATOM 1383 O O . GLU A 1 174 ? -0.707 -6.740 -11.645 1.00 98.62 174 GLU A O 1
ATOM 1388 N N . ALA A 1 175 ? 1.120 -5.929 -12.667 1.00 98.38 175 ALA A N 1
ATOM 1389 C CA . ALA A 1 175 ? 0.392 -5.024 -13.558 1.00 98.38 175 ALA A CA 1
ATOM 1390 C C . ALA A 1 175 ? -0.468 -5.791 -14.573 1.00 98.38 175 ALA A C 1
ATOM 1392 O O . ALA A 1 175 ? -1.637 -5.460 -14.750 1.00 98.38 175 ALA A O 1
A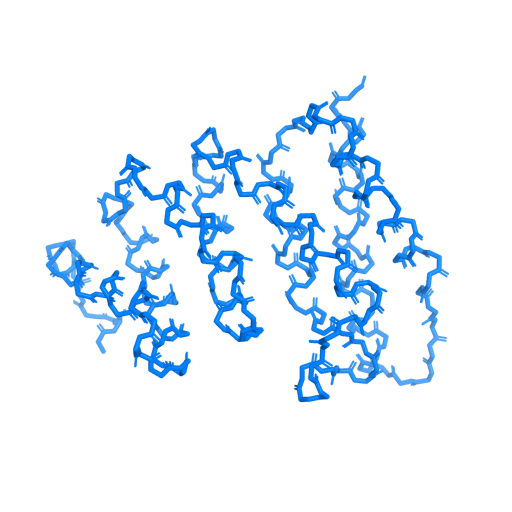TOM 1393 N N . LEU A 1 176 ? 0.071 -6.846 -15.192 1.00 97.62 176 LEU A N 1
ATOM 1394 C CA . LEU A 1 176 ? -0.684 -7.717 -16.098 1.00 97.62 176 LEU A CA 1
ATOM 1395 C C . LEU A 1 176 ? -1.853 -8.402 -15.384 1.00 97.62 176 LEU A C 1
ATOM 1397 O O . LEU A 1 176 ? -2.956 -8.433 -15.920 1.00 97.62 176 LEU A O 1
ATOM 1401 N N . ALA A 1 177 ? -1.641 -8.892 -14.159 1.00 97.31 177 ALA A N 1
ATOM 1402 C CA . ALA A 1 177 ? -2.714 -9.464 -13.350 1.00 97.31 177 ALA A CA 1
ATOM 1403 C C . ALA A 1 177 ? -3.833 -8.444 -13.082 1.00 97.31 177 ALA A C 1
ATOM 1405 O O . ALA A 1 177 ? -5.010 -8.777 -13.222 1.00 97.31 177 ALA A O 1
ATOM 1406 N N . LEU A 1 178 ? -3.481 -7.190 -12.768 1.00 96.88 178 LEU A N 1
ATOM 1407 C CA . LEU A 1 178 ? -4.467 -6.126 -12.580 1.00 96.88 178 LEU A CA 1
ATOM 1408 C C . LEU A 1 178 ? -5.200 -5.773 -13.884 1.00 96.88 178 LEU A C 1
ATOM 1410 O O . LEU A 1 178 ? -6.412 -5.589 -13.849 1.00 96.88 178 LEU A O 1
ATOM 1414 N N . VAL A 1 179 ? -4.508 -5.728 -15.029 1.00 94.88 179 VAL A N 1
ATOM 1415 C CA . VAL A 1 179 ? -5.150 -5.524 -16.341 1.00 94.88 179 VAL A CA 1
ATOM 1416 C C . VAL A 1 179 ? -6.176 -6.622 -16.613 1.00 94.88 179 VAL A C 1
ATOM 1418 O O . VAL A 1 179 ? -7.320 -6.300 -16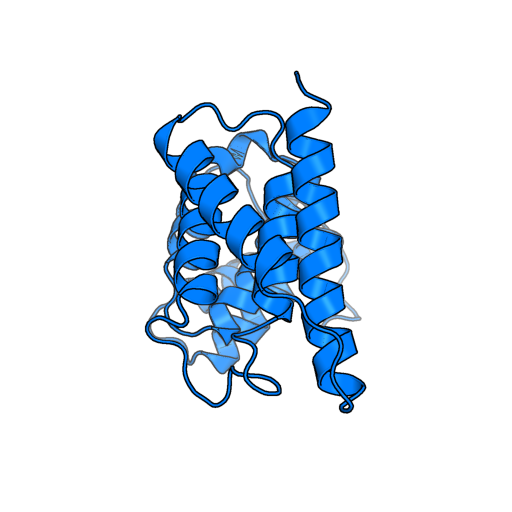.913 1.00 94.88 179 VAL A O 1
ATOM 1421 N N . CYS A 1 180 ? -5.793 -7.894 -16.461 1.00 93.00 180 CYS A N 1
ATOM 1422 C CA . CYS A 1 180 ? -6.693 -9.030 -16.670 1.00 93.00 180 CYS A CA 1
ATOM 1423 C C . CYS A 1 180 ? -7.917 -8.977 -15.749 1.00 93.00 180 CYS A C 1
ATOM 1425 O O . CYS A 1 180 ? -9.026 -9.275 -16.180 1.00 93.00 180 CYS A O 1
ATOM 1427 N N . HIS A 1 181 ? -7.729 -8.577 -14.489 1.00 90.44 181 HIS A N 1
ATOM 1428 C CA . HIS A 1 181 ? -8.830 -8.375 -13.547 1.00 90.44 181 HIS A CA 1
ATOM 1429 C C . HIS A 1 181 ? -9.778 -7.264 -14.012 1.00 90.44 181 HIS A C 1
ATOM 1431 O O . HIS A 1 181 ? -10.989 -7.453 -14.050 1.00 90.44 181 HIS A O 1
ATOM 1437 N N . CYS A 1 182 ? -9.231 -6.119 -14.427 1.00 86.62 182 CYS A N 1
ATOM 1438 C CA . CYS A 1 182 ? -10.033 -5.001 -14.912 1.00 86.62 182 CYS A CA 1
ATOM 1439 C C . CYS A 1 182 ? -10.783 -5.317 -16.212 1.00 86.62 182 CYS A C 1
ATOM 1441 O O . CYS A 1 182 ? -11.842 -4.735 -16.423 1.00 86.62 182 CYS A O 1
ATOM 1443 N N . THR A 1 183 ? -10.256 -6.183 -17.083 1.00 79.81 183 THR A N 1
ATOM 1444 C CA . THR A 1 183 ? -10.908 -6.555 -18.349 1.00 79.81 183 THR A CA 1
ATOM 1445 C C . THR A 1 183 ? -11.896 -7.707 -18.210 1.00 79.81 183 THR A C 1
ATOM 1447 O O . THR A 1 183 ? -12.859 -7.730 -18.959 1.00 79.81 183 THR A O 1
ATOM 1450 N N . ALA A 1 184 ? -11.709 -8.630 -17.262 1.00 73.62 184 ALA A N 1
ATOM 1451 C CA . ALA A 1 184 ? -12.636 -9.745 -17.025 1.00 73.62 184 ALA A CA 1
ATOM 1452 C C . ALA A 1 184 ? -14.010 -9.314 -16.471 1.00 73.62 184 ALA A C 1
ATOM 1454 O O . ALA A 1 184 ? -14.925 -10.130 -16.386 1.00 73.62 184 ALA A O 1
ATOM 1455 N N . LEU A 1 185 ? -14.144 -8.052 -16.059 1.00 60.00 185 LEU A N 1
ATOM 1456 C CA . LEU A 1 185 ? -15.360 -7.478 -15.479 1.00 60.00 185 LEU A CA 1
ATOM 1457 C C . LEU A 1 185 ? -16.177 -6.642 -16.482 1.00 60.00 185 LEU A C 1
ATOM 1459 O O . LEU A 1 185 ? -17.128 -5.973 -16.075 1.00 60.00 185 LEU A O 1
ATOM 1463 N N . TYR A 1 186 ? -15.814 -6.694 -17.768 1.00 46.97 186 TYR A N 1
ATOM 1464 C CA . TYR A 1 186 ? -16.547 -6.129 -18.907 1.00 46.97 186 TYR A CA 1
ATOM 1465 C C . TYR A 1 186 ? -16.834 -7.217 -19.941 1.00 46.97 186 TYR A C 1
ATOM 1467 O O . TYR A 1 186 ? -17.879 -7.096 -20.615 1.00 46.97 186 TYR A O 1
#

pLDDT: mean 93.11, std 9.86, range [42.94, 98.81]

InterPro domains:
  IPR002553 Clathrin/coatomer adaptor, adaptin-like, N-terminal [PF01602] (2-181)
  IPR011989 Armadillo-like helical [G3DSA:1.25.10.10] (1-185)
  IPR016024 Armadillo-type fold [SSF48371] (2-182)
  IPR050840 Adaptor Complexes Large Subunit [PTHR22780] (1-182)

Organism: NCBI:txid97028

Nearest PDB structures (foldseek):
  4nee-assembly4_G  TM=9.275E-01  e=8.816E-11  Rattus norvegicus
  4nee-assembly3_A  TM=9.284E-01  e=3.499E-10  Rattus norvegicus
  6owo-assembly1_A  TM=9.135E-01  e=1.669E-09  Mus musculus
  6qh6-assembly1_A  TM=9.182E-01  e=1.669E-09  Rattus norvegicus
  6oxl-assembly1_A  TM=9.239E-01  e=7.601E-09  Mus musculus

Sequence (186 aa):
VGNIGGREFAESLAPDVQKLLLSSSCRPLVRKKAALCLLRLYRKNPDVVNVDGWADRMAQLLDERDLGVLTSSMSLLVALVSNQHEAYWSCLPKCVKTLERLARNQDIPQEYTYYGIPSPWLQVKTMRALQYFPTIEDPNTRRSLFEVLQRILMGTDVVKNVNKNNASHAVLFEALALVCHCTALY

Mean predicted aligned error: 4.24 Å

Foldseek 3Di:
DLPDDALVVLLVCLVVLLCLLLDPPHDLVSNLVSLQSNLSSCVRPVVSDDLVPVLVSLLVQLVDLPVSSNLSSLSSLLSVLVVPVPSNPSNLLSLLVVLLCQLVVPSADPVCADVNRRNLSSLLSSLSSNLSDQEDPDPVSVVSLVVSLVSLCVVQDDDPDPRSNVSSVSNNVSSVVSVCSHVVSD

Secondary structure (DSSP, 8-state):
-TTT--HHHHHHHHHHHHHHHH-TTS-HHHHHHHHHHHHHHHHH-GGGS-HHHHHHHHHHHTT-SSHHHHHHHHHHHHHHHHHHGGGGGGGHHHHHHHHHHHHTTTT--GGGEETTEE-HHHHHHHHHHHTT-S----HHHHHHHHHHHHHHHHT----S-HHHHHHHHHHHHHHHHHHHHHHTT-